Protein AF-A0A5J5CQV9-F1 (afdb_monomer_lite)

Radius of gyration: 31.16 Å; chains: 1; bounding box: 74×69×82 Å

Sequence (289 aa):
MSARGGKKKATKLSRSARAGVIFPVGRMMRYLRTGTHKYRIGMGAPVYMAAVIEYLAAEILELAGNAARDNKKGRITPRHIKLAVANDEELNQLLRGVTISNGGVLPRIHPELLSKKRGGRVKAESQASVPEKQEERSKSKKPVKPLKKVKGKRGRKPKSTDNESVPNSTVEDGPGDGFTILSAKSLFLGQKLSLTESEINKIGTIKVEGIINPTNAEMDLKDGVGNALEKAGGREFLEGVKELRKAQGPLEVASVAVSQASGMAARFIIHCNVPSGVQRSARTSWRRR

Secondary structure (DSSP, 8-state):
--------------HHHHHT-SS-HHHHHHHHHHH-TTS---SSHHHHHHHHHHHHHHHHHHHHHHHHHHTT-SS--HHHHHHHHHH-HHHHHHTTT---TT--------GGGS---TT----------PPP-----------------------------------------S--SS-EEEEEEE-TTS-EEEEEE--GGGGGG---SEEEEEE-TT---SSHHHHHHHHHHHHHHHHHHHHHHHHH-SPPTT-EEEEE-TTSSSSEEEEEE-----SSS--------

pLDDT: mean 75.6, std 25.39, range [23.78, 98.44]

Organism: NCBI:txid54343

InterPro domains:
  IPR002119 Histone H2A [PR00620] (11-33)
  IPR002119 Histone H2A [PR00620] (40-55)
  IPR002119 Histone H2A [PR00620] (55-68)
  IPR002119 Histone H2A [PR00620] (69-83)
  IPR002119 Histone H2A [PR00620] (97-115)
  IPR002119 Histone H2A [PTHR23430] (6-117)
  IPR002119 Histone H2A [SM00414] (1-120)
  IPR002589 Macro domain [PF01661] (212-276)
  IPR002589 Macro domain [PS51154] (180-289)
  IPR007125 Core Histone H2A/H2B/H3 domain [PF00125] (6-85)
  IPR009072 Histone-fold [G3DSA:1.10.20.10] (2-127)
  IPR009072 Histone-fold [SSF47113] (13-117)
  IPR032454 Histone H2A, C-terminal domain [PF16211] (89-120)
  IPR043472 Macro domain-like [G3DSA:3.40.220.10] (172-288)
  IPR043472 Macro domain-like [SSF52949] (175-276)
  IPR061508 Histone H2A, histone fold [cd00074] (14-101)

Structure (mmCIF, N/CA/C/O backbone):
data_AF-A0A5J5CQV9-F1
#
_entry.id   AF-A0A5J5CQV9-F1
#
loop_
_atom_site.group_PDB
_atom_site.id
_atom_site.type_symbol
_atom_site.label_atom_id
_atom_site.label_alt_id
_atom_site.label_comp_id
_atom_site.label_asym_id
_atom_site.label_entity_id
_atom_site.label_seq_id
_atom_site.pdbx_PDB_ins_code
_atom_site.Cartn_x
_atom_site.Cartn_y
_atom_site.Cartn_z
_atom_site.occupancy
_atom_site.B_iso_or_equiv
_atom_site.auth_seq_id
_atom_site.auth_comp_id
_atom_site.auth_asym_id
_atom_site.auth_atom_id
_atom_site.pdbx_PDB_model_num
ATOM 1 N N . MET A 1 1 ? 18.000 27.503 -52.030 1.00 50.00 1 MET A N 1
ATOM 2 C CA . MET A 1 1 ? 17.377 26.271 -51.495 1.00 50.00 1 MET A CA 1
ATOM 3 C C . MET A 1 1 ? 18.479 25.350 -50.992 1.00 50.00 1 MET A C 1
ATOM 5 O O . MET A 1 1 ? 19.376 25.053 -51.764 1.00 50.00 1 MET A O 1
ATOM 9 N N . SER A 1 2 ? 18.459 24.915 -49.731 1.00 53.97 2 SER A N 1
ATOM 10 C CA . SER A 1 2 ? 19.301 23.794 -49.286 1.00 53.97 2 SER A CA 1
ATOM 11 C C . SER A 1 2 ? 18.531 22.977 -48.256 1.00 53.97 2 SER A C 1
ATOM 13 O O . SER A 1 2 ? 18.465 23.305 -47.071 1.00 53.97 2 SER A O 1
ATOM 15 N N . ALA A 1 3 ? 17.862 21.941 -48.756 1.00 53.56 3 ALA A N 1
ATOM 16 C CA . ALA A 1 3 ? 17.172 20.948 -47.959 1.00 53.56 3 ALA A CA 1
ATOM 17 C C . ALA A 1 3 ? 18.215 20.011 -47.334 1.00 53.56 3 ALA A C 1
ATOM 19 O O . ALA A 1 3 ? 18.581 18.985 -47.906 1.00 53.56 3 ALA A O 1
ATOM 20 N N . ARG A 1 4 ? 18.701 20.348 -46.134 1.00 53.41 4 ARG A N 1
ATOM 21 C CA . ARG A 1 4 ? 19.390 19.372 -45.279 1.00 53.41 4 ARG A CA 1
ATOM 22 C C . ARG A 1 4 ? 18.351 18.373 -44.774 1.00 53.41 4 ARG A C 1
ATOM 24 O O . ARG A 1 4 ? 17.702 18.589 -43.753 1.00 53.41 4 ARG A O 1
ATOM 31 N N . GLY A 1 5 ? 18.189 17.286 -45.526 1.00 55.34 5 GLY A N 1
ATOM 32 C CA . GLY A 1 5 ? 17.401 16.119 -45.150 1.00 55.34 5 GLY A CA 1
ATOM 33 C C . GLY A 1 5 ? 17.896 15.544 -43.826 1.00 55.34 5 GLY A C 1
ATOM 34 O O . GLY A 1 5 ? 18.863 14.784 -43.775 1.00 55.34 5 GLY A O 1
ATOM 35 N N . GLY A 1 6 ? 17.236 15.923 -42.733 1.00 61.72 6 GLY A N 1
ATOM 36 C CA . GLY A 1 6 ? 17.445 15.309 -41.433 1.00 61.72 6 GLY A CA 1
ATOM 37 C C . GLY A 1 6 ? 17.056 13.838 -41.519 1.00 61.72 6 GLY A C 1
ATOM 38 O O . GLY A 1 6 ? 15.884 13.521 -41.723 1.00 61.72 6 GLY A O 1
ATOM 39 N N . LYS A 1 7 ? 18.038 12.938 -41.371 1.00 64.62 7 LYS A N 1
ATOM 40 C CA . LYS A 1 7 ? 17.806 11.497 -41.189 1.00 64.62 7 LYS A CA 1
ATOM 41 C C . LYS A 1 7 ? 16.639 11.313 -40.215 1.00 64.62 7 LYS A C 1
ATOM 43 O O . LYS A 1 7 ? 16.685 11.849 -39.104 1.00 64.62 7 LYS A O 1
ATOM 48 N N . LYS A 1 8 ? 15.596 10.583 -40.635 1.00 62.06 8 LYS A N 1
ATOM 49 C CA . LYS A 1 8 ? 14.443 10.236 -39.789 1.00 62.06 8 LYS A CA 1
ATOM 50 C C . LYS A 1 8 ? 14.982 9.748 -38.441 1.00 62.06 8 LYS A C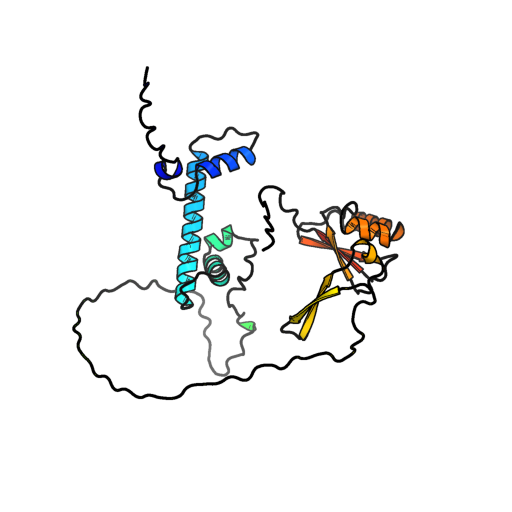 1
ATOM 52 O O . LYS A 1 8 ? 15.715 8.762 -38.403 1.00 62.06 8 LYS A O 1
ATOM 57 N N . LYS A 1 9 ? 14.692 10.470 -37.348 1.00 65.56 9 LYS A N 1
ATOM 58 C CA . LYS A 1 9 ? 15.108 10.079 -35.992 1.00 65.56 9 LYS A CA 1
ATOM 59 C C . LYS A 1 9 ? 14.584 8.666 -35.746 1.00 65.56 9 LYS A C 1
ATOM 61 O O . LYS A 1 9 ? 13.379 8.492 -35.586 1.00 65.56 9 LYS A O 1
ATOM 66 N N . ALA A 1 10 ? 15.479 7.679 -35.733 1.00 65.38 10 ALA A N 1
ATOM 67 C CA . ALA A 1 10 ? 15.142 6.314 -35.359 1.00 65.38 10 ALA A CA 1
ATOM 68 C C . ALA A 1 10 ? 14.399 6.350 -34.018 1.00 65.38 10 ALA A C 1
ATOM 70 O O . ALA A 1 10 ? 14.836 7.022 -33.074 1.00 65.38 10 ALA A O 1
ATOM 71 N N . THR A 1 11 ? 13.246 5.685 -33.953 1.00 68.81 11 THR A N 1
ATOM 72 C CA . THR A 1 11 ? 12.415 5.611 -32.752 1.00 68.81 11 THR A CA 1
ATOM 73 C C . THR A 1 11 ? 13.270 5.098 -31.601 1.00 68.81 11 THR A C 1
ATOM 75 O O . THR A 1 11 ? 13.724 3.954 -31.607 1.00 68.81 11 THR A O 1
ATOM 78 N N . LYS A 1 12 ? 13.557 5.965 -30.624 1.00 84.62 12 LYS A N 1
ATOM 79 C CA . LYS A 1 12 ? 14.381 5.598 -29.472 1.00 84.62 12 LYS A CA 1
ATOM 80 C C . LYS A 1 12 ? 13.637 4.533 -28.668 1.00 84.62 12 LYS A C 1
ATOM 82 O O . LYS A 1 12 ? 12.670 4.851 -27.982 1.00 84.62 12 LYS A O 1
ATOM 87 N N . LEU A 1 13 ? 14.111 3.289 -28.737 1.00 91.88 13 LEU A N 1
ATOM 88 C CA . LEU A 1 13 ? 13.681 2.210 -27.846 1.00 91.88 13 LEU A CA 1
ATOM 89 C C . LEU A 1 13 ? 13.779 2.675 -26.391 1.00 91.88 13 LEU A C 1
ATOM 91 O O . LEU A 1 13 ? 14.817 3.198 -25.966 1.00 91.88 13 LEU A O 1
ATOM 95 N N . SER A 1 14 ? 12.691 2.498 -25.642 1.00 94.50 14 SER A N 1
ATOM 96 C CA . SER A 1 14 ? 12.639 2.880 -24.235 1.00 94.50 14 SER A CA 1
ATOM 97 C C . SER A 1 14 ? 13.572 1.991 -23.409 1.00 94.50 14 SER A C 1
ATOM 99 O O . SER A 1 14 ? 13.865 0.854 -23.774 1.00 94.50 14 SER A O 1
ATOM 101 N N . ARG A 1 15 ? 14.048 2.501 -22.269 1.00 94.44 15 ARG A N 1
ATOM 102 C CA . ARG A 1 15 ? 14.884 1.705 -21.355 1.00 94.44 15 ARG A CA 1
ATOM 103 C C . ARG A 1 15 ? 14.153 0.469 -20.824 1.00 94.44 15 ARG A C 1
ATOM 105 O O . ARG A 1 15 ? 14.789 -0.561 -20.688 1.00 94.44 15 ARG A O 1
ATOM 112 N N . SER A 1 16 ? 12.843 0.572 -20.592 1.00 96.81 16 SER A N 1
ATOM 113 C CA . SER A 1 16 ? 11.989 -0.564 -20.220 1.00 96.81 16 SER A CA 1
ATOM 114 C C . SER A 1 16 ? 11.947 -1.621 -21.321 1.00 96.81 16 SER A C 1
ATOM 116 O O . SER A 1 16 ? 12.247 -2.776 -21.057 1.00 96.81 16 SER A O 1
ATOM 118 N N . ALA A 1 17 ? 11.710 -1.212 -22.574 1.00 96.38 17 ALA A N 1
ATOM 119 C CA . ALA A 1 17 ? 11.682 -2.132 -23.711 1.00 96.38 17 ALA A CA 1
ATOM 120 C C . ALA A 1 17 ? 13.034 -2.829 -23.936 1.00 96.38 17 ALA A C 1
ATOM 122 O O . ALA A 1 17 ? 13.067 -4.012 -24.242 1.00 96.38 17 ALA A O 1
ATOM 123 N N . ARG A 1 18 ? 14.155 -2.120 -23.740 1.00 95.06 18 ARG A N 1
ATOM 124 C CA . ARG A 1 18 ? 15.500 -2.724 -23.813 1.00 95.06 18 ARG A CA 1
ATOM 125 C C . ARG A 1 18 ? 15.776 -3.718 -22.685 1.00 95.06 18 ARG A C 1
ATOM 127 O O . ARG A 1 18 ? 16.552 -4.637 -22.889 1.00 95.06 18 ARG A O 1
ATOM 134 N N . ALA A 1 19 ? 15.196 -3.491 -21.510 1.00 96.00 19 ALA A N 1
ATOM 135 C CA . ALA A 1 19 ? 15.362 -4.346 -20.341 1.00 96.00 19 ALA A CA 1
ATOM 136 C C . ALA A 1 19 ? 14.332 -5.488 -20.267 1.00 96.00 19 ALA A C 1
ATOM 138 O O . ALA A 1 19 ? 14.429 -6.308 -19.365 1.00 96.00 19 ALA A O 1
ATOM 139 N N . GLY A 1 20 ? 13.353 -5.540 -21.178 1.00 96.94 20 GLY A N 1
ATOM 140 C CA . GLY A 1 20 ? 12.320 -6.581 -21.184 1.00 96.94 20 GLY A CA 1
ATOM 141 C C . GLY A 1 20 ? 11.306 -6.483 -20.040 1.00 96.94 20 GLY A C 1
ATOM 142 O O . GLY A 1 20 ? 10.660 -7.473 -19.733 1.00 96.94 20 GLY A O 1
ATOM 143 N N . VAL A 1 21 ? 11.160 -5.309 -19.420 1.00 97.50 21 VAL A N 1
ATOM 144 C CA . VAL A 1 21 ? 10.240 -5.075 -18.293 1.00 97.50 21 VAL A CA 1
ATOM 145 C C . VAL A 1 21 ? 9.089 -4.164 -18.715 1.00 97.50 21 VAL A C 1
ATOM 147 O O . VAL A 1 21 ? 9.286 -3.207 -19.479 1.00 97.50 21 VAL A O 1
ATOM 150 N N . ILE A 1 22 ? 7.889 -4.422 -18.204 1.00 97.75 22 ILE A N 1
ATOM 151 C CA . ILE A 1 22 ? 6.714 -3.559 -18.380 1.00 97.75 22 ILE A CA 1
ATOM 152 C C . ILE A 1 22 ? 6.836 -2.297 -17.515 1.00 97.75 22 ILE A C 1
ATOM 154 O O . ILE A 1 22 ? 6.434 -1.199 -17.926 1.00 97.75 22 ILE A O 1
ATOM 158 N N . PHE A 1 23 ? 7.431 -2.413 -16.327 1.00 97.44 23 PHE A N 1
ATOM 159 C CA . PHE A 1 23 ? 7.563 -1.309 -15.387 1.00 97.44 23 PHE A CA 1
ATOM 160 C C . PHE A 1 23 ? 8.491 -0.189 -15.910 1.00 97.44 23 PHE A C 1
ATOM 162 O O . PHE A 1 23 ? 9.460 -0.410 -16.647 1.00 97.44 23 PHE A O 1
ATOM 169 N N . PRO A 1 24 ? 8.222 1.081 -15.548 1.00 97.69 24 PRO A N 1
ATOM 170 C CA . PRO A 1 24 ? 8.879 2.233 -16.158 1.00 97.69 24 PRO A CA 1
ATOM 171 C C . PRO A 1 24 ? 10.274 2.510 -15.567 1.00 97.69 24 PRO A C 1
ATOM 173 O O . PRO A 1 24 ? 10.430 3.377 -14.703 1.00 97.69 24 PRO A O 1
ATOM 176 N N . VAL A 1 25 ? 11.322 1.883 -16.112 1.00 97.88 25 VAL A N 1
ATOM 177 C CA . VAL A 1 25 ? 12.738 2.057 -15.707 1.00 97.88 25 VAL A CA 1
ATOM 178 C C . VAL A 1 25 ? 13.149 3.532 -15.650 1.00 97.88 25 VAL A C 1
ATOM 180 O O . VAL A 1 25 ? 13.817 3.988 -14.721 1.00 97.88 25 VAL A O 1
ATOM 183 N N . GLY A 1 26 ? 12.730 4.329 -16.638 1.00 96.44 26 GLY A N 1
ATOM 184 C CA . GLY A 1 26 ? 13.071 5.752 -16.673 1.00 96.44 26 GLY A CA 1
ATOM 185 C C . GLY A 1 26 ? 12.466 6.557 -15.520 1.00 96.44 26 GLY A C 1
ATOM 186 O O . GLY A 1 26 ? 13.100 7.495 -15.035 1.00 96.44 26 GLY A O 1
ATOM 187 N N . ARG A 1 27 ? 11.273 6.163 -15.060 1.00 97.19 27 ARG A N 1
ATOM 188 C CA . ARG A 1 27 ? 10.598 6.764 -13.906 1.00 97.19 27 ARG A CA 1
ATOM 189 C C . ARG A 1 27 ? 11.257 6.316 -12.604 1.00 97.19 27 ARG A C 1
ATOM 191 O O . ARG A 1 27 ? 11.508 7.175 -11.765 1.00 97.19 27 ARG A O 1
ATOM 198 N N . MET A 1 28 ? 11.620 5.036 -12.494 1.00 97.12 28 MET A N 1
ATOM 199 C CA . MET A 1 28 ? 12.367 4.512 -11.344 1.00 97.12 28 MET A CA 1
ATOM 200 C C . MET A 1 28 ? 13.687 5.255 -11.152 1.00 97.12 28 MET A C 1
ATOM 202 O O . MET A 1 28 ? 13.986 5.700 -10.051 1.00 97.12 28 MET A O 1
ATOM 206 N N . MET A 1 29 ? 14.430 5.524 -12.232 1.00 96.44 29 MET A N 1
ATOM 207 C CA . MET A 1 29 ? 15.669 6.300 -12.120 1.00 96.44 29 MET A CA 1
ATOM 208 C C . MET A 1 29 ? 15.441 7.721 -11.594 1.00 96.44 29 MET A C 1
ATOM 210 O O . MET A 1 29 ? 16.250 8.230 -10.821 1.00 96.44 29 MET A O 1
ATOM 214 N N . ARG A 1 30 ? 14.352 8.374 -12.015 1.00 96.75 30 ARG A N 1
ATOM 215 C CA . ARG A 1 30 ? 13.997 9.699 -11.500 1.00 96.75 30 ARG A CA 1
ATOM 216 C C . ARG A 1 30 ? 13.655 9.625 -10.012 1.00 96.75 30 ARG A C 1
ATOM 218 O O . ARG A 1 30 ? 14.166 10.443 -9.262 1.00 96.75 30 ARG A O 1
ATOM 225 N N . TYR A 1 31 ? 12.848 8.649 -9.592 1.00 96.50 31 TYR A N 1
ATOM 226 C CA . TYR A 1 31 ? 12.503 8.461 -8.181 1.00 96.50 31 TYR A CA 1
ATOM 227 C C . TYR A 1 31 ? 13.722 8.166 -7.315 1.00 96.50 31 TYR A C 1
ATOM 229 O O . TYR A 1 31 ? 13.859 8.790 -6.273 1.00 96.50 31 TYR A O 1
ATOM 237 N N . LEU A 1 32 ? 14.653 7.332 -7.783 1.00 95.31 32 LEU A N 1
ATOM 238 C CA . LEU A 1 32 ? 15.923 7.105 -7.095 1.00 95.31 32 LEU A CA 1
ATOM 239 C C . LEU A 1 32 ? 16.704 8.413 -6.928 1.00 95.31 32 LEU A C 1
ATOM 241 O O . LEU A 1 32 ? 17.056 8.778 -5.817 1.00 95.31 32 LEU A O 1
ATOM 245 N N . ARG A 1 33 ? 16.888 9.201 -7.994 1.00 94.25 33 ARG A N 1
ATOM 246 C CA . ARG A 1 33 ? 17.600 10.490 -7.895 1.00 94.25 33 ARG A CA 1
ATOM 247 C C . ARG A 1 33 ? 16.921 11.491 -6.955 1.00 94.25 33 ARG A C 1
ATOM 249 O O . ARG A 1 33 ? 17.616 12.215 -6.254 1.00 94.25 33 ARG A O 1
ATOM 256 N N . THR A 1 34 ? 15.589 11.539 -6.953 1.00 94.44 34 THR A N 1
ATOM 257 C CA . THR A 1 34 ? 14.806 12.426 -6.076 1.00 94.44 34 THR A CA 1
ATOM 258 C C . THR A 1 34 ? 14.684 11.894 -4.643 1.00 94.44 34 THR A C 1
ATOM 260 O O . THR A 1 34 ? 14.413 12.664 -3.734 1.00 94.44 34 THR A O 1
ATOM 263 N N . GLY A 1 35 ? 14.852 10.594 -4.407 1.00 91.81 35 GLY A N 1
ATOM 264 C CA . GLY A 1 35 ? 14.831 10.010 -3.064 1.00 91.81 35 GLY A CA 1
ATOM 265 C C . GLY A 1 35 ? 16.201 10.043 -2.391 1.00 91.81 35 GLY A C 1
ATOM 266 O O . GLY A 1 35 ? 16.300 10.252 -1.188 1.00 91.81 35 GLY A O 1
ATOM 267 N N . THR A 1 36 ? 17.272 9.887 -3.169 1.00 91.56 36 THR A N 1
ATOM 268 C CA . THR A 1 36 ? 18.631 9.682 -2.657 1.00 91.56 36 THR A CA 1
ATOM 269 C C . THR A 1 36 ? 19.613 10.678 -3.274 1.00 91.56 36 THR A C 1
ATOM 271 O O . THR A 1 36 ? 20.591 10.290 -3.912 1.00 91.56 36 THR A O 1
ATOM 274 N N . HIS A 1 37 ? 19.359 11.977 -3.087 1.00 83.62 37 HIS A N 1
ATOM 275 C CA . HIS A 1 37 ? 20.128 13.071 -3.706 1.00 83.62 37 HIS A CA 1
ATOM 276 C C . HIS A 1 37 ? 21.646 13.005 -3.454 1.00 83.62 37 HIS A C 1
ATOM 278 O O . HIS A 1 37 ? 22.424 13.456 -4.289 1.00 83.62 37 HIS A O 1
ATOM 284 N N . LYS A 1 38 ? 22.070 12.424 -2.323 1.00 92.69 38 LYS A N 1
ATOM 285 C CA . LYS A 1 38 ? 23.484 12.260 -1.946 1.00 92.69 38 LYS A CA 1
ATOM 286 C C . LYS A 1 38 ? 24.219 11.207 -2.789 1.00 92.69 38 LYS A C 1
ATOM 288 O O . LYS A 1 38 ? 25.438 11.271 -2.917 1.00 92.69 38 LYS A O 1
ATOM 293 N N . TYR A 1 39 ? 23.506 10.234 -3.356 1.00 94.00 39 TYR A N 1
ATOM 294 C CA . TYR A 1 39 ? 24.111 9.064 -3.992 1.00 94.00 39 TYR A CA 1
ATOM 295 C C . TYR A 1 39 ? 24.101 9.158 -5.519 1.00 94.00 39 TYR A C 1
ATOM 297 O O . TYR A 1 39 ? 23.119 9.564 -6.147 1.00 94.00 39 TYR A O 1
ATOM 305 N N . ARG A 1 40 ? 25.192 8.705 -6.146 1.00 95.75 40 ARG A N 1
ATOM 306 C CA . ARG A 1 40 ? 25.235 8.492 -7.597 1.00 95.75 40 ARG A CA 1
ATOM 307 C C . ARG A 1 40 ? 24.522 7.184 -7.927 1.00 95.75 40 ARG A C 1
ATOM 309 O O . ARG A 1 40 ? 24.871 6.133 -7.406 1.00 95.75 40 ARG A O 1
ATOM 316 N N . ILE A 1 41 ? 23.543 7.246 -8.824 1.00 96.12 41 ILE A N 1
ATOM 317 C CA . ILE A 1 41 ? 22.740 6.082 -9.217 1.00 96.12 41 ILE A CA 1
ATOM 318 C C . ILE A 1 41 ? 23.285 5.492 -10.515 1.00 96.12 41 ILE A C 1
ATOM 320 O O . ILE A 1 41 ? 23.178 6.117 -11.575 1.00 96.12 41 ILE A O 1
ATOM 324 N N . GLY A 1 42 ? 23.854 4.287 -10.426 1.00 96.25 42 GLY A N 1
ATOM 325 C CA . GLY A 1 42 ? 24.283 3.503 -11.584 1.00 96.25 42 GLY A CA 1
ATOM 326 C C . GLY A 1 42 ? 23.107 3.116 -12.487 1.00 96.25 42 GLY A C 1
ATOM 327 O O . GLY A 1 42 ? 21.962 3.031 -12.043 1.00 96.25 42 GLY A O 1
ATOM 328 N N . MET A 1 43 ? 23.375 2.867 -13.771 1.00 91.69 43 MET A N 1
ATOM 329 C CA . MET A 1 43 ? 22.317 2.579 -14.752 1.00 91.69 43 MET A CA 1
ATOM 330 C C . MET A 1 43 ? 21.600 1.240 -14.522 1.00 91.69 43 MET A C 1
ATOM 332 O O . MET A 1 43 ? 20.448 1.113 -14.934 1.00 91.69 43 MET A O 1
ATOM 336 N N . GLY A 1 44 ? 22.241 0.278 -13.846 1.00 96.31 44 GLY A N 1
ATOM 337 C CA . GLY A 1 44 ? 21.639 -1.015 -13.499 1.00 96.31 44 GLY A CA 1
ATOM 338 C C . GLY A 1 44 ? 20.601 -0.936 -12.374 1.00 96.31 44 GLY A C 1
ATOM 339 O O . GLY A 1 44 ? 19.582 -1.613 -12.438 1.00 96.31 44 GLY A O 1
ATOM 340 N N . ALA A 1 45 ? 20.788 -0.044 -11.395 1.00 97.25 45 ALA A N 1
ATOM 341 C CA . ALA A 1 45 ? 19.894 0.094 -10.240 1.00 97.25 45 ALA A CA 1
ATOM 342 C C . ALA A 1 45 ? 18.406 0.315 -10.601 1.00 97.25 45 ALA A C 1
ATOM 344 O O . ALA A 1 45 ? 17.559 -0.419 -10.093 1.00 97.25 45 ALA A O 1
ATOM 345 N N . PRO A 1 46 ? 18.031 1.258 -11.494 1.00 97.50 46 PRO A N 1
ATOM 346 C CA . PRO A 1 46 ? 16.628 1.445 -11.864 1.00 97.50 46 PRO A CA 1
ATOM 347 C C . PRO A 1 46 ? 16.050 0.298 -12.699 1.00 97.50 46 PRO A C 1
ATOM 349 O O . PRO A 1 46 ? 14.831 0.156 -12.739 1.00 97.50 46 PRO A O 1
ATOM 352 N N . VAL A 1 47 ? 16.891 -0.479 -13.390 1.00 98.00 47 VAL A N 1
ATOM 353 C CA . VAL A 1 47 ? 16.455 -1.674 -14.127 1.00 98.00 47 VAL A CA 1
ATOM 354 C C . VAL A 1 47 ? 16.137 -2.787 -13.136 1.00 98.00 47 VAL A C 1
ATOM 356 O O . VAL A 1 47 ? 15.035 -3.323 -13.171 1.00 98.00 47 VAL A O 1
ATOM 359 N N . TYR A 1 48 ? 17.055 -3.049 -12.203 1.00 98.31 48 TYR A N 1
ATOM 360 C CA . TYR A 1 48 ? 16.878 -4.048 -11.152 1.00 98.31 48 TYR A CA 1
ATOM 361 C C . TYR A 1 48 ? 15.643 -3.752 -10.296 1.00 98.31 48 TYR A C 1
ATOM 363 O O . TYR A 1 48 ? 14.778 -4.603 -10.126 1.00 98.31 48 TYR A O 1
ATOM 371 N N . MET A 1 49 ? 15.495 -2.506 -9.837 1.00 97.19 49 MET A N 1
ATOM 372 C CA . MET A 1 49 ? 14.329 -2.090 -9.059 1.00 97.19 49 MET A CA 1
ATOM 373 C C . MET A 1 49 ? 13.016 -2.235 -9.841 1.00 97.19 49 MET A C 1
ATOM 375 O O . MET A 1 49 ? 12.015 -2.652 -9.269 1.00 97.19 49 MET A O 1
ATOM 379 N N . ALA A 1 50 ? 12.999 -1.903 -11.137 1.00 98.19 50 ALA A N 1
ATOM 380 C CA . ALA A 1 50 ? 11.804 -2.088 -11.957 1.00 98.19 50 ALA A CA 1
ATOM 381 C C . ALA A 1 50 ? 11.432 -3.572 -12.082 1.00 98.19 50 ALA A C 1
ATOM 383 O O . ALA A 1 50 ? 10.265 -3.898 -11.907 1.00 98.19 50 ALA A O 1
ATOM 384 N N . ALA A 1 51 ? 12.416 -4.445 -12.319 1.00 98.31 51 ALA A N 1
ATOM 385 C CA . ALA A 1 51 ? 12.203 -5.884 -12.433 1.00 98.31 51 ALA A CA 1
ATOM 386 C C . ALA A 1 51 ? 11.679 -6.502 -11.126 1.00 98.31 51 ALA A C 1
ATOM 388 O O . ALA A 1 51 ? 10.706 -7.244 -11.152 1.00 98.31 51 ALA A O 1
ATOM 389 N N . VAL A 1 52 ? 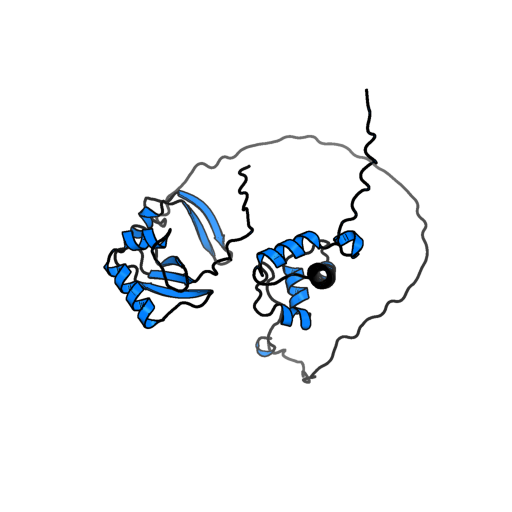12.265 -6.148 -9.976 1.00 98.25 52 VAL A N 1
ATOM 390 C CA . VAL A 1 52 ? 11.828 -6.671 -8.668 1.00 98.25 52 VAL A CA 1
ATOM 391 C C . VAL A 1 52 ? 10.408 -6.218 -8.326 1.00 98.25 52 VAL A C 1
ATOM 393 O O . VAL A 1 52 ? 9.595 -7.022 -7.883 1.00 98.25 52 VAL A O 1
ATOM 396 N N . ILE A 1 53 ? 10.076 -4.942 -8.550 1.00 97.81 53 ILE A N 1
ATOM 397 C CA . ILE A 1 53 ? 8.718 -4.445 -8.283 1.00 97.81 53 ILE A CA 1
ATOM 398 C C . ILE A 1 53 ? 7.708 -5.082 -9.248 1.00 97.81 53 ILE A C 1
ATOM 400 O O . ILE A 1 53 ? 6.590 -5.383 -8.840 1.00 97.81 53 ILE A O 1
ATOM 404 N N . GLU A 1 54 ? 8.087 -5.293 -10.510 1.00 98.25 54 GLU A N 1
ATOM 405 C CA . GLU A 1 54 ? 7.249 -5.990 -11.488 1.00 98.25 54 GLU A CA 1
ATOM 406 C C . GLU A 1 54 ? 6.977 -7.436 -11.077 1.00 98.25 54 GLU A C 1
ATOM 408 O O . GLU A 1 54 ? 5.825 -7.858 -11.119 1.00 98.25 54 GLU A O 1
ATOM 413 N N . TYR A 1 55 ? 8.004 -8.146 -10.608 1.00 98.12 55 TYR A N 1
ATOM 414 C CA . TYR A 1 55 ? 7.878 -9.497 -10.072 1.00 98.12 55 TYR A CA 1
ATOM 415 C C . TYR A 1 55 ? 6.915 -9.548 -8.879 1.00 98.12 55 TYR A C 1
ATOM 417 O O . TYR A 1 55 ? 5.928 -10.274 -8.922 1.00 98.12 55 TYR A O 1
ATOM 425 N N . LEU A 1 56 ? 7.120 -8.704 -7.860 1.00 97.94 56 LEU A N 1
ATOM 426 C CA . LEU A 1 56 ? 6.240 -8.665 -6.684 1.00 97.94 56 LEU A CA 1
ATOM 427 C C . LEU A 1 56 ? 4.795 -8.288 -7.046 1.00 97.94 56 LEU A C 1
ATOM 429 O O . LEU A 1 56 ? 3.843 -8.814 -6.470 1.00 97.94 56 LEU A O 1
ATOM 433 N N . ALA A 1 57 ? 4.612 -7.373 -8.002 1.00 98.12 57 ALA A N 1
ATOM 434 C CA . ALA A 1 57 ? 3.286 -7.006 -8.482 1.00 98.12 57 ALA A CA 1
ATOM 435 C C . ALA A 1 57 ? 2.610 -8.166 -9.225 1.00 98.12 57 ALA A C 1
ATOM 437 O O . ALA A 1 57 ? 1.413 -8.379 -9.034 1.00 98.12 57 ALA A O 1
ATOM 438 N N . ALA A 1 58 ? 3.356 -8.901 -10.053 1.00 98.06 58 ALA A N 1
ATOM 439 C CA . ALA A 1 58 ? 2.855 -10.080 -10.749 1.00 98.06 58 ALA A CA 1
ATOM 440 C C . ALA A 1 58 ? 2.444 -11.177 -9.758 1.00 98.06 58 ALA A C 1
ATOM 442 O O . ALA A 1 58 ? 1.330 -11.677 -9.870 1.00 98.06 58 ALA A O 1
ATOM 443 N N . GLU A 1 59 ? 3.269 -11.454 -8.747 1.00 97.88 59 GLU A N 1
ATOM 444 C CA . GLU A 1 59 ? 3.000 -12.471 -7.721 1.00 97.88 59 GLU A CA 1
ATOM 445 C C . GLU A 1 59 ? 1.698 -12.184 -6.957 1.00 97.88 59 GLU A C 1
ATOM 447 O O . GLU A 1 59 ? 0.783 -13.007 -6.889 1.00 97.88 59 GLU A O 1
ATOM 452 N N . ILE A 1 60 ? 1.541 -10.949 -6.467 1.00 97.94 60 ILE A N 1
ATOM 453 C CA . ILE A 1 60 ? 0.314 -10.534 -5.773 1.00 97.94 60 ILE A CA 1
ATOM 454 C C . ILE A 1 60 ? -0.902 -10.621 -6.708 1.00 97.94 60 ILE A C 1
ATOM 456 O O . ILE A 1 60 ? -1.991 -10.995 -6.265 1.00 97.94 60 ILE A O 1
ATOM 460 N N . LEU A 1 61 ? -0.755 -10.253 -7.986 1.00 98.38 61 LEU A N 1
ATOM 461 C CA . LEU A 1 61 ? -1.851 -10.295 -8.958 1.00 98.38 61 LEU A CA 1
ATOM 462 C C . LEU A 1 61 ? -2.247 -11.722 -9.346 1.00 98.38 61 LEU A C 1
ATOM 464 O O . LEU A 1 61 ? -3.441 -11.958 -9.531 1.00 98.38 61 LEU A O 1
ATOM 468 N N . GLU A 1 62 ? -1.295 -12.647 -9.435 1.00 98.12 62 GLU A N 1
ATOM 469 C CA . GLU A 1 62 ? -1.541 -14.063 -9.713 1.00 98.12 62 GLU A CA 1
ATOM 470 C C . GLU A 1 62 ? -2.376 -14.681 -8.585 1.00 98.12 62 GLU A C 1
ATOM 472 O O . GLU A 1 62 ? -3.501 -15.142 -8.806 1.00 98.12 62 GLU A O 1
ATOM 477 N N . LEU A 1 63 ? -1.905 -14.558 -7.340 1.00 98.25 63 LEU A N 1
ATOM 478 C CA . LEU A 1 63 ? -2.608 -15.080 -6.166 1.00 98.25 63 LEU A CA 1
ATOM 479 C C . LEU A 1 63 ? -3.965 -14.392 -5.946 1.00 98.25 63 LEU A C 1
ATOM 481 O O . LEU A 1 63 ? -4.968 -15.049 -5.649 1.00 98.25 63 LEU A O 1
ATOM 485 N N . ALA A 1 64 ? -4.049 -13.071 -6.137 1.00 98.31 64 ALA A N 1
ATOM 486 C CA . ALA A 1 64 ? -5.320 -12.350 -6.043 1.00 98.31 64 ALA A CA 1
ATOM 487 C C . ALA A 1 64 ? -6.281 -12.710 -7.189 1.00 98.31 64 ALA A C 1
ATOM 489 O O . ALA A 1 64 ? -7.502 -12.671 -7.003 1.00 98.31 64 ALA A O 1
ATOM 490 N N . GLY A 1 65 ? -5.752 -13.056 -8.364 1.00 98.44 65 GLY A N 1
ATOM 491 C CA . GLY A 1 65 ? -6.501 -13.583 -9.500 1.00 98.44 65 GLY A CA 1
ATOM 492 C C . GLY A 1 65 ? -7.104 -14.951 -9.192 1.00 98.44 65 GLY A C 1
ATOM 493 O O . GLY A 1 65 ? -8.301 -15.152 -9.426 1.00 98.44 65 GLY A O 1
ATOM 494 N N . ASN A 1 66 ? -6.322 -15.840 -8.578 1.00 97.94 66 ASN A N 1
ATOM 495 C CA . ASN A 1 66 ? -6.783 -17.144 -8.099 1.00 97.94 66 ASN A CA 1
ATOM 496 C C . ASN A 1 66 ? -7.874 -16.981 -7.032 1.00 97.94 66 ASN A C 1
ATOM 498 O O . ASN A 1 66 ? -8.991 -17.463 -7.219 1.00 97.94 66 ASN A O 1
ATOM 502 N N . ALA A 1 67 ? -7.646 -16.141 -6.019 1.00 97.31 67 ALA A N 1
ATOM 503 C CA . ALA A 1 67 ? -8.658 -15.835 -5.006 1.00 97.31 67 ALA A CA 1
ATOM 504 C C . ALA A 1 67 ? -9.941 -15.207 -5.595 1.00 97.31 67 ALA A C 1
ATOM 506 O O . ALA A 1 67 ? -11.044 -15.421 -5.082 1.00 97.31 67 ALA A O 1
ATOM 507 N N . ALA A 1 68 ? -9.840 -14.411 -6.665 1.00 98.19 68 ALA A N 1
ATOM 508 C CA . ALA A 1 68 ? -11.011 -13.881 -7.364 1.00 98.19 68 ALA A CA 1
ATOM 509 C C . ALA A 1 68 ? -11.791 -14.992 -8.083 1.00 98.19 68 ALA A C 1
ATOM 511 O O . ALA A 1 68 ? -13.025 -15.031 -7.998 1.00 98.19 68 ALA A O 1
ATOM 512 N N . ARG A 1 69 ? -11.071 -15.902 -8.750 1.00 97.81 69 ARG A N 1
ATOM 513 C CA . ARG A 1 69 ? -11.631 -17.058 -9.457 1.00 97.81 69 ARG A CA 1
ATOM 514 C C . ARG A 1 69 ? -12.341 -18.013 -8.498 1.00 97.81 69 ARG A C 1
ATOM 516 O O . ARG A 1 69 ? -13.471 -18.399 -8.793 1.00 97.81 69 ARG A O 1
ATOM 523 N N . ASP A 1 70 ? -11.757 -18.288 -7.334 1.00 96.06 70 ASP A N 1
ATOM 524 C CA . ASP A 1 70 ? -12.357 -19.129 -6.285 1.00 96.06 70 ASP A CA 1
ATOM 525 C C . ASP A 1 70 ? -13.665 -18.533 -5.759 1.00 96.06 70 ASP A C 1
ATOM 527 O O . ASP A 1 70 ? -14.667 -19.224 -5.566 1.00 96.06 70 ASP A O 1
ATOM 531 N N . ASN A 1 71 ? -13.704 -17.205 -5.636 1.00 95.19 71 ASN A N 1
ATOM 532 C CA . ASN A 1 71 ? -14.910 -16.456 -5.292 1.00 95.19 71 ASN A CA 1
ATOM 533 C C . ASN A 1 71 ? -15.882 -16.277 -6.474 1.00 95.19 71 ASN A C 1
ATOM 535 O O . ASN A 1 71 ? -16.846 -15.513 -6.363 1.00 95.19 71 ASN A O 1
ATOM 539 N N . LYS A 1 72 ? -15.648 -16.961 -7.603 1.00 97.44 72 LYS A N 1
ATOM 540 C CA . LYS A 1 72 ? -16.460 -16.922 -8.831 1.00 97.44 72 LYS A CA 1
ATOM 541 C C . LYS A 1 72 ? -16.625 -15.505 -9.398 1.00 97.44 72 LYS A C 1
ATOM 543 O O . LYS A 1 72 ? -17.670 -15.162 -9.953 1.00 97.44 72 LYS A O 1
ATOM 548 N N . LYS A 1 73 ? -15.600 -14.658 -9.259 1.00 97.12 73 LYS A N 1
ATOM 549 C CA . LYS A 1 73 ? -15.582 -13.271 -9.750 1.00 97.12 73 LYS A CA 1
ATOM 550 C C . LYS A 1 73 ? -14.485 -13.079 -10.794 1.00 97.12 73 LYS A C 1
ATOM 552 O O . LYS A 1 73 ? -13.340 -13.446 -10.584 1.00 97.12 73 LYS A O 1
ATOM 557 N N . GLY A 1 74 ? -14.816 -12.397 -11.892 1.00 96.25 74 GLY A N 1
ATOM 558 C CA . GLY A 1 74 ? -13.844 -12.028 -12.935 1.00 96.25 74 GLY A CA 1
ATOM 559 C C . GLY A 1 74 ? -13.056 -10.740 -12.658 1.00 96.25 74 GLY A C 1
ATOM 560 O O . GLY A 1 74 ? -12.238 -10.339 -13.476 1.00 96.25 74 GLY A O 1
ATOM 561 N N . ARG A 1 75 ? -13.320 -10.051 -11.538 1.00 98.31 75 ARG A N 1
ATOM 562 C CA . ARG A 1 75 ? -12.661 -8.790 -11.164 1.00 98.31 75 ARG A CA 1
ATOM 563 C C . ARG A 1 75 ? -11.986 -8.926 -9.805 1.00 98.31 75 ARG A C 1
ATOM 565 O O . ARG A 1 75 ? -12.635 -9.299 -8.825 1.00 98.31 75 ARG A O 1
ATOM 572 N N . ILE A 1 76 ? -10.713 -8.549 -9.738 1.00 98.38 76 ILE A N 1
ATOM 573 C CA . ILE A 1 76 ? -9.959 -8.450 -8.486 1.00 98.38 76 ILE A CA 1
ATOM 574 C C . ILE A 1 76 ? -10.522 -7.292 -7.644 1.00 98.38 76 ILE A C 1
ATOM 576 O O . ILE A 1 76 ? -10.782 -6.202 -8.151 1.00 98.38 76 ILE A O 1
ATOM 580 N N . THR A 1 77 ? -10.742 -7.542 -6.354 1.00 98.06 77 THR A N 1
ATOM 581 C CA . THR A 1 77 ? -11.214 -6.554 -5.368 1.00 98.06 77 THR A CA 1
ATOM 582 C C . THR A 1 77 ? -10.246 -6.523 -4.183 1.00 98.06 77 THR A C 1
ATOM 584 O O . THR A 1 77 ? -9.482 -7.480 -4.028 1.00 98.06 77 THR A O 1
ATOM 587 N N . PRO A 1 78 ? -10.278 -5.499 -3.305 1.00 98.38 78 PRO A N 1
ATOM 588 C CA . PRO A 1 78 ? -9.388 -5.455 -2.141 1.00 98.38 78 PRO A CA 1
ATOM 589 C C . PRO A 1 78 ? -9.485 -6.697 -1.243 1.00 98.38 78 PRO A C 1
ATOM 591 O O . PRO A 1 78 ? -8.483 -7.134 -0.683 1.00 98.38 78 PRO A O 1
ATOM 594 N N . ARG A 1 79 ? -10.665 -7.335 -1.181 1.00 97.88 79 ARG A N 1
ATOM 595 C CA . ARG A 1 79 ? -10.860 -8.617 -0.493 1.00 97.88 79 ARG A CA 1
ATOM 596 C C . ARG A 1 79 ? -9.968 -9.724 -1.054 1.00 97.88 79 ARG A C 1
ATOM 598 O O . ARG A 1 79 ? -9.376 -10.461 -0.279 1.00 97.88 79 ARG A O 1
ATOM 605 N N . HIS A 1 80 ? -9.865 -9.842 -2.375 1.00 98.25 80 HIS A N 1
ATOM 606 C CA . HIS A 1 80 ? -9.053 -10.885 -3.008 1.00 98.25 80 HIS A CA 1
ATOM 607 C C . HIS A 1 80 ? -7.560 -10.649 -2.762 1.00 98.25 80 HIS A C 1
ATOM 609 O O . HIS A 1 80 ? -6.847 -11.595 -2.460 1.00 98.25 80 HIS A O 1
ATOM 615 N N . ILE A 1 81 ? -7.116 -9.386 -2.787 1.00 98.12 81 ILE A N 1
ATOM 616 C CA . ILE A 1 81 ? -5.732 -9.021 -2.446 1.00 98.12 81 ILE A CA 1
ATOM 617 C C . ILE A 1 81 ? -5.436 -9.382 -0.987 1.00 98.12 81 ILE A C 1
ATOM 619 O O . ILE A 1 81 ? -4.411 -9.990 -0.701 1.00 98.12 81 ILE A O 1
ATOM 623 N N . LYS A 1 82 ? -6.346 -9.069 -0.054 1.00 97.56 82 LYS A N 1
ATOM 624 C CA . LYS A 1 82 ? -6.150 -9.417 1.359 1.00 97.56 82 LYS A CA 1
ATOM 625 C C . LYS A 1 82 ? -6.119 -10.928 1.590 1.00 97.56 82 LYS A C 1
ATOM 627 O O . LYS A 1 82 ? -5.322 -11.373 2.404 1.00 97.56 82 LYS A O 1
ATOM 632 N N . LEU A 1 83 ? -6.966 -11.695 0.901 1.00 97.00 83 LEU A N 1
ATOM 633 C CA . LEU A 1 83 ? -6.954 -13.159 0.981 1.00 97.00 83 LEU A CA 1
ATOM 634 C C . LEU A 1 83 ? -5.659 -13.747 0.413 1.00 97.00 83 LEU A C 1
ATOM 636 O O . LEU A 1 83 ? -5.087 -14.620 1.047 1.00 97.00 83 LEU A O 1
ATOM 640 N N . ALA A 1 84 ? -5.184 -13.249 -0.729 1.00 97.44 84 ALA A N 1
ATOM 641 C CA . ALA A 1 84 ? -3.916 -13.672 -1.318 1.00 97.44 84 ALA A CA 1
ATOM 642 C C . ALA A 1 84 ? -2.739 -13.409 -0.370 1.00 97.44 84 ALA A C 1
ATOM 644 O O . ALA A 1 84 ? -2.032 -14.333 0.004 1.00 97.44 84 ALA A O 1
ATOM 645 N N . VAL A 1 85 ? -2.604 -12.167 0.106 1.00 97.31 85 VAL A N 1
ATOM 646 C CA . VAL A 1 85 ? -1.512 -11.773 1.008 1.00 97.31 85 VAL A CA 1
ATOM 647 C C . VAL A 1 85 ? -1.573 -12.508 2.345 1.00 97.31 85 VAL A C 1
ATOM 649 O O . VAL A 1 85 ? -0.538 -12.870 2.867 1.00 97.31 85 VAL A O 1
ATOM 652 N N . ALA A 1 86 ? -2.757 -12.704 2.936 1.00 96.1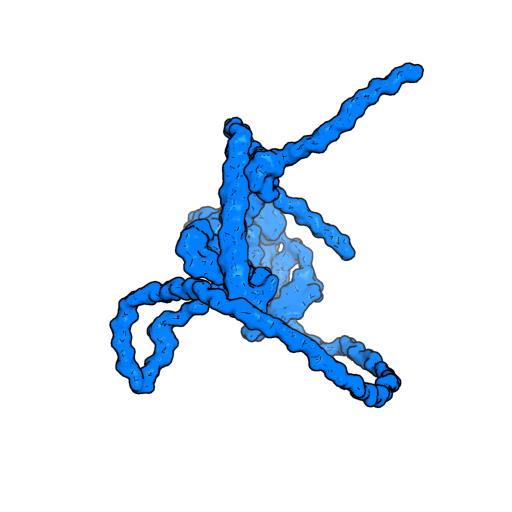2 86 ALA A N 1
ATOM 653 C CA . ALA A 1 86 ? -2.864 -13.315 4.264 1.00 96.12 86 ALA A CA 1
ATOM 654 C C . ALA A 1 86 ? -2.695 -14.843 4.264 1.00 96.12 86 ALA A C 1
ATOM 656 O O . ALA A 1 86 ? -2.440 -15.407 5.325 1.00 96.12 86 ALA A O 1
ATOM 657 N N . ASN A 1 87 ? -2.897 -15.502 3.118 1.00 95.75 87 ASN A N 1
ATOM 658 C CA . ASN A 1 87 ? -2.702 -16.946 2.974 1.00 95.75 87 ASN A CA 1
ATOM 659 C C . ASN A 1 87 ? -1.284 -17.316 2.523 1.00 95.75 87 ASN A C 1
ATOM 661 O O . ASN A 1 87 ? -0.906 -18.472 2.668 1.00 95.75 87 ASN A O 1
ATOM 665 N N . ASP A 1 88 ? -0.525 -16.361 1.988 1.00 97.62 88 ASP A N 1
ATOM 666 C CA . ASP A 1 88 ? 0.860 -16.557 1.579 1.00 97.62 88 ASP A CA 1
ATOM 667 C C . ASP A 1 88 ? 1.826 -16.086 2.677 1.00 97.62 88 ASP A C 1
ATOM 669 O O . ASP A 1 88 ? 1.730 -14.959 3.166 1.00 97.62 88 ASP A O 1
ATOM 673 N N . GLU A 1 89 ? 2.742 -16.957 3.100 1.00 97.25 89 GLU A N 1
ATOM 674 C CA . GLU A 1 89 ? 3.624 -16.687 4.241 1.00 97.25 89 GLU A CA 1
ATOM 675 C C . GLU A 1 89 ? 4.619 -15.557 3.947 1.00 97.25 89 GLU A C 1
ATOM 677 O O . GLU A 1 89 ? 4.792 -14.650 4.770 1.00 97.25 89 GLU A O 1
ATOM 682 N N . GLU A 1 90 ? 5.224 -15.566 2.758 1.00 97.88 90 GLU A N 1
ATOM 683 C CA . GLU A 1 90 ? 6.242 -14.595 2.359 1.00 97.88 90 GLU A CA 1
ATOM 684 C C . GLU A 1 90 ? 5.638 -13.198 2.180 1.00 97.88 90 GLU A C 1
ATOM 686 O O . GLU A 1 90 ? 6.175 -12.211 2.696 1.00 97.88 90 GLU A O 1
ATOM 691 N N . LEU A 1 91 ? 4.481 -13.096 1.523 1.00 97.50 91 LEU A N 1
ATOM 692 C CA . LEU A 1 91 ? 3.763 -11.836 1.339 1.00 97.50 91 LEU A CA 1
ATOM 693 C C . LEU A 1 91 ? 3.176 -11.311 2.648 1.00 97.50 91 LEU A C 1
ATOM 695 O O . LEU A 1 91 ? 3.219 -10.098 2.883 1.00 97.50 91 LEU A O 1
ATOM 699 N N . ASN A 1 92 ? 2.650 -12.180 3.516 1.00 96.44 92 ASN A N 1
ATOM 700 C CA . ASN A 1 92 ? 2.162 -11.764 4.831 1.00 96.44 92 ASN A CA 1
ATOM 701 C C . ASN A 1 92 ? 3.305 -11.218 5.696 1.00 96.44 92 ASN A C 1
ATOM 703 O O . ASN A 1 92 ? 3.124 -10.236 6.422 1.00 96.44 92 ASN A O 1
ATOM 707 N N . GLN A 1 93 ? 4.493 -11.818 5.591 1.00 97.44 93 GLN A N 1
ATOM 708 C CA . GLN A 1 93 ? 5.689 -11.338 6.271 1.00 97.44 93 GLN A CA 1
ATOM 709 C C . GLN A 1 93 ? 6.191 -10.015 5.678 1.00 97.44 93 GLN A C 1
ATOM 711 O O . GLN A 1 93 ? 6.468 -9.079 6.432 1.00 97.44 93 GLN A O 1
ATOM 716 N N . LEU A 1 94 ? 6.268 -9.908 4.348 1.00 97.12 94 LEU A N 1
ATOM 717 C CA . LEU A 1 94 ? 6.702 -8.700 3.641 1.00 97.12 94 LEU A CA 1
ATOM 718 C C . LEU A 1 94 ? 5.782 -7.502 3.920 1.00 97.12 94 LEU A C 1
ATOM 720 O O . LEU A 1 94 ? 6.250 -6.371 4.039 1.00 97.12 94 LEU A O 1
ATOM 724 N N . LEU A 1 95 ? 4.474 -7.745 4.036 1.00 97.00 95 LEU A N 1
ATOM 725 C CA . LEU A 1 95 ? 3.446 -6.724 4.258 1.00 97.00 95 LEU A CA 1
ATOM 726 C C . LEU A 1 95 ? 2.990 -6.645 5.722 1.00 97.00 95 LEU A C 1
ATOM 728 O O . LEU A 1 95 ? 1.897 -6.145 6.019 1.00 97.00 95 LEU A O 1
ATOM 732 N N . ARG A 1 96 ? 3.832 -7.093 6.659 1.00 96.00 96 ARG A N 1
ATOM 733 C CA . ARG A 1 96 ? 3.578 -6.941 8.093 1.00 96.00 96 ARG A CA 1
ATOM 734 C C . ARG A 1 96 ? 3.430 -5.451 8.438 1.00 96.00 96 ARG A C 1
ATOM 736 O O . ARG A 1 96 ? 4.273 -4.631 8.093 1.00 96.00 96 ARG A O 1
ATOM 743 N N . GLY A 1 97 ? 2.335 -5.095 9.112 1.00 94.62 97 GLY A N 1
ATOM 744 C CA . GLY A 1 97 ? 2.006 -3.703 9.457 1.00 94.62 97 GLY A CA 1
ATOM 745 C C . GLY A 1 97 ? 1.290 -2.908 8.355 1.00 94.62 97 GLY A C 1
ATOM 746 O O . GLY A 1 97 ? 0.941 -1.750 8.572 1.00 94.62 97 GLY A O 1
ATOM 747 N N . VAL A 1 98 ? 1.016 -3.508 7.190 1.00 97.06 98 VAL A N 1
ATOM 748 C CA . VAL A 1 98 ? 0.244 -2.863 6.118 1.00 97.06 98 VAL A CA 1
ATOM 749 C C . VAL A 1 98 ? -1.250 -3.166 6.264 1.00 97.06 98 VAL A C 1
ATOM 751 O O . VAL A 1 98 ? -1.681 -4.321 6.292 1.00 97.06 98 VAL A O 1
ATOM 754 N N . THR A 1 99 ? -2.070 -2.114 6.275 1.00 97.06 99 THR A N 1
ATOM 755 C CA . THR A 1 99 ? -3.536 -2.228 6.286 1.00 97.06 99 THR A CA 1
ATOM 756 C C . THR A 1 99 ? -4.103 -2.086 4.876 1.00 97.06 99 THR A C 1
ATOM 758 O O . THR A 1 99 ? -4.035 -1.022 4.264 1.00 97.06 99 THR A O 1
ATOM 761 N N . ILE A 1 100 ? -4.723 -3.154 4.367 1.00 96.12 100 ILE A N 1
ATOM 762 C CA . ILE A 1 100 ? -5.431 -3.141 3.079 1.00 96.12 100 ILE A CA 1
ATOM 763 C C . ILE A 1 100 ? -6.868 -2.666 3.312 1.00 96.12 100 ILE A C 1
ATOM 765 O O . ILE A 1 100 ? -7.688 -3.379 3.900 1.00 96.12 100 ILE A O 1
ATOM 769 N N . SER A 1 101 ? -7.186 -1.463 2.833 1.00 97.00 101 SER A N 1
ATOM 770 C CA . SER A 1 101 ? -8.531 -0.893 2.939 1.00 97.00 101 SER A CA 1
ATOM 771 C C . SER A 1 101 ? -9.569 -1.777 2.236 1.00 97.00 101 SER A C 1
ATOM 773 O O . SER A 1 101 ? -9.330 -2.313 1.155 1.00 97.00 101 SER A O 1
ATOM 775 N N . ASN A 1 102 ? -10.733 -1.967 2.868 1.00 96.81 102 ASN A N 1
ATOM 776 C CA . ASN A 1 102 ? -11.803 -2.860 2.394 1.00 96.81 102 ASN A CA 1
ATOM 777 C C . ASN A 1 102 ? -11.381 -4.335 2.179 1.00 96.81 102 ASN A C 1
ATOM 779 O O . ASN A 1 102 ? -12.057 -5.074 1.461 1.00 96.81 102 ASN A O 1
ATOM 783 N N . GLY A 1 103 ? -10.277 -4.784 2.789 1.00 95.88 103 GLY A N 1
ATOM 784 C CA . GLY A 1 103 ? -9.791 -6.165 2.675 1.00 95.88 103 GLY A CA 1
ATOM 785 C C . GLY A 1 103 ? -10.494 -7.171 3.597 1.00 95.88 103 GLY A C 1
ATOM 786 O O . GLY A 1 103 ? -10.553 -8.364 3.287 1.00 95.88 103 GLY A O 1
ATOM 787 N N . GLY A 1 104 ? -11.053 -6.710 4.720 1.00 96.12 104 GLY A N 1
ATOM 788 C CA . GLY A 1 104 ? -11.577 -7.580 5.779 1.00 96.12 104 GLY A CA 1
ATOM 789 C C . GLY A 1 104 ? -10.489 -8.459 6.416 1.00 96.12 104 GLY A C 1
ATOM 790 O O . GLY A 1 104 ? -9.300 -8.164 6.317 1.00 96.12 104 GLY A O 1
ATOM 791 N N . VAL A 1 105 ? -10.896 -9.564 7.045 1.00 95.88 105 VAL A N 1
ATOM 792 C CA . VAL A 1 105 ? -9.993 -10.517 7.723 1.00 95.88 105 VAL A CA 1
ATOM 793 C C . VAL A 1 105 ? -10.135 -11.931 7.168 1.00 95.88 105 VAL A C 1
ATOM 795 O O . VAL A 1 105 ? -11.165 -12.258 6.569 1.00 95.88 105 VAL A O 1
ATOM 798 N N . LEU A 1 106 ? -9.110 -12.767 7.327 1.00 93.31 106 LEU A N 1
ATOM 799 C CA . LEU A 1 106 ? -9.213 -14.175 6.955 1.00 93.31 106 LEU A CA 1
ATOM 800 C C . LEU A 1 106 ? -10.280 -14.848 7.842 1.00 93.31 106 LEU A C 1
ATOM 802 O O . LEU A 1 106 ? -10.258 -14.630 9.054 1.00 93.31 106 LEU A O 1
ATOM 806 N N . PRO A 1 107 ? -11.233 -15.616 7.283 1.00 93.25 107 PRO A N 1
ATOM 807 C CA . PRO A 1 107 ? -12.219 -16.319 8.096 1.00 93.25 107 PRO A CA 1
ATOM 808 C C . PRO A 1 107 ? -11.520 -17.335 9.004 1.00 93.25 107 PRO A C 1
ATOM 810 O O . PRO A 1 107 ? -10.964 -18.321 8.526 1.00 93.25 107 PRO A O 1
ATOM 813 N N . ARG A 1 108 ? -11.529 -17.086 10.314 1.00 93.62 108 ARG A N 1
ATOM 814 C CA . ARG A 1 108 ? -10.961 -17.986 11.320 1.00 93.62 108 ARG A CA 1
ATOM 815 C C . ARG A 1 108 ? -11.760 -17.859 12.609 1.00 93.62 108 ARG A C 1
ATOM 817 O O . ARG A 1 108 ? -11.936 -16.756 13.115 1.00 93.62 108 ARG A O 1
ATOM 824 N N . ILE A 1 109 ? -12.234 -18.989 13.124 1.00 95.44 109 ILE A N 1
ATOM 825 C CA . ILE A 1 109 ? -12.905 -19.084 14.422 1.00 95.44 109 ILE A CA 1
ATOM 826 C C . ILE A 1 109 ? -12.016 -19.953 15.308 1.00 95.44 109 ILE A C 1
ATOM 828 O O . ILE A 1 109 ? -11.627 -21.048 14.903 1.00 95.44 109 ILE A O 1
ATOM 832 N N . HIS A 1 110 ? -11.658 -19.444 16.485 1.00 94.25 110 HIS A N 1
ATOM 833 C CA . HIS A 1 110 ? -10.914 -20.210 17.480 1.00 94.25 110 HIS A CA 1
ATOM 834 C C . HIS A 1 110 ? -11.743 -21.425 17.933 1.00 94.25 110 HIS A C 1
ATOM 836 O O . HIS A 1 110 ? -12.947 -21.269 18.151 1.00 94.25 110 HIS A O 1
ATOM 842 N N . PRO A 1 111 ? -11.154 -22.630 18.045 1.00 92.38 111 PRO A N 1
ATOM 843 C CA . PRO A 1 111 ? -11.903 -23.850 18.354 1.00 92.38 111 PRO A CA 1
ATOM 844 C C . PRO A 1 111 ? -12.644 -23.775 19.696 1.00 92.38 111 PRO A C 1
ATOM 846 O O . PRO A 1 111 ? -13.692 -24.398 19.846 1.00 92.38 111 PRO A O 1
ATOM 849 N N . GLU A 1 112 ? -12.160 -22.965 20.635 1.00 93.50 112 GLU A N 1
ATOM 850 C CA . GLU A 1 112 ? -12.794 -22.695 21.928 1.00 93.50 112 GLU A CA 1
ATOM 851 C C . GLU A 1 112 ? -14.143 -21.970 21.794 1.00 93.50 112 GLU A C 1
ATOM 853 O O . GLU A 1 112 ? -15.000 -22.091 22.667 1.00 93.50 112 GLU A O 1
ATOM 858 N N . LEU A 1 113 ? -14.341 -21.227 20.700 1.00 92.94 113 LEU A N 1
ATOM 859 C CA . LEU A 1 113 ? -15.574 -20.492 20.405 1.00 92.94 113 LEU A CA 1
ATOM 860 C C . LEU A 1 113 ? -16.599 -21.339 19.641 1.00 92.94 113 LEU A C 1
ATOM 862 O O . LEU A 1 113 ? -17.728 -20.897 19.424 1.00 92.94 113 LEU A O 1
ATOM 866 N N . LEU A 1 114 ? -16.220 -22.541 19.201 1.00 91.56 114 LEU A N 1
ATOM 867 C CA . LEU A 1 114 ? -17.148 -23.447 18.541 1.00 91.56 114 LEU A CA 1
ATOM 868 C C . LEU A 1 114 ? -18.052 -24.103 19.584 1.00 91.56 114 LEU A C 1
ATOM 870 O O . LEU A 1 114 ? -17.619 -24.496 20.668 1.00 91.56 114 LEU A O 1
ATOM 874 N N . SER A 1 115 ? -19.331 -24.259 19.244 1.00 89.88 115 SER A N 1
ATOM 875 C CA . SER A 1 115 ? -20.248 -25.009 20.094 1.00 89.88 115 SER A CA 1
ATOM 876 C C . SER A 1 115 ? -19.719 -26.433 20.283 1.00 89.88 115 SER A C 1
ATOM 878 O O . SER A 1 115 ? -19.310 -27.101 19.329 1.00 89.88 115 SER A O 1
ATOM 880 N N . LYS A 1 116 ? -19.716 -26.920 21.532 1.00 81.62 116 LYS A N 1
ATOM 881 C CA . LYS A 1 116 ? -19.359 -28.314 21.812 1.00 81.62 116 LYS A CA 1
ATOM 882 C C . LYS A 1 116 ? -20.316 -29.214 21.036 1.00 81.62 116 LYS A C 1
ATOM 884 O O . LYS A 1 116 ? -21.501 -29.298 21.358 1.00 81.62 116 LYS A O 1
ATOM 889 N N . LYS A 1 117 ? -19.797 -29.901 20.020 1.00 76.00 117 LYS A N 1
ATOM 890 C CA . LYS A 1 117 ? -20.546 -30.901 19.260 1.00 76.00 117 LYS A CA 1
ATOM 891 C C . LYS A 1 117 ? -20.951 -32.025 20.221 1.00 76.00 117 LYS A C 1
ATOM 893 O O . LYS A 1 117 ? -20.120 -32.850 20.597 1.00 76.00 117 LYS A O 1
ATOM 898 N N . ARG A 1 118 ? -22.219 -32.063 20.650 1.00 58.75 118 ARG A N 1
ATOM 899 C CA . ARG A 1 118 ? -22.774 -33.225 21.363 1.00 58.75 118 ARG A CA 1
ATOM 900 C C . ARG A 1 118 ? -22.739 -34.416 20.400 1.00 58.75 118 ARG A C 1
ATOM 902 O O . ARG A 1 118 ? -23.440 -34.405 19.396 1.00 58.75 118 ARG A O 1
ATOM 909 N N . GLY A 1 119 ? -21.899 -35.412 20.693 1.00 59.59 119 GLY A N 1
ATOM 910 C CA . GLY A 1 119 ? -21.964 -36.735 20.054 1.00 59.59 119 GLY A CA 1
ATOM 911 C C . GLY A 1 119 ? -20.821 -37.146 19.118 1.00 59.59 119 GLY A C 1
ATOM 912 O O . GLY A 1 119 ? -20.960 -38.155 18.440 1.00 59.59 119 GLY A O 1
ATOM 913 N N . GLY A 1 120 ? -19.687 -36.442 19.067 1.00 51.41 120 GLY A N 1
ATOM 914 C CA . GLY A 1 120 ? -18.521 -36.918 18.310 1.00 51.41 120 GLY A CA 1
ATOM 915 C C . GLY A 1 120 ? -17.257 -36.891 19.154 1.00 51.41 120 GLY A C 1
ATOM 916 O O . GLY A 1 120 ? -16.788 -35.809 19.489 1.00 51.41 120 GLY A O 1
ATOM 917 N N . ARG A 1 121 ? -16.687 -38.059 19.479 1.00 45.75 121 ARG A N 1
ATOM 918 C CA . ARG A 1 121 ? -15.293 -38.156 19.940 1.00 45.75 121 ARG A CA 1
ATOM 919 C C . ARG A 1 121 ? -14.407 -37.539 18.856 1.00 45.75 121 ARG A C 1
ATOM 921 O O . ARG A 1 121 ? -14.220 -38.145 17.807 1.00 45.75 121 ARG A O 1
ATOM 928 N N . VAL A 1 122 ? -13.888 -36.339 19.092 1.00 46.38 122 VAL A N 1
ATOM 929 C CA . VAL A 1 122 ? -12.864 -35.743 18.233 1.00 46.38 122 VAL A CA 1
ATOM 930 C C . VAL A 1 122 ? -11.521 -36.192 18.794 1.00 46.38 122 VAL A C 1
ATOM 932 O O . VAL A 1 122 ? -11.088 -35.711 19.839 1.00 46.38 122 VAL A O 1
ATOM 935 N N . LYS A 1 123 ? -10.887 -37.160 18.121 1.00 40.88 123 LYS A N 1
ATOM 936 C CA . LYS A 1 123 ? -9.436 -37.328 18.216 1.00 40.88 123 LYS A CA 1
ATOM 937 C C . LYS A 1 123 ? -8.821 -36.004 17.769 1.00 40.88 123 LYS A C 1
ATOM 939 O O . LYS A 1 123 ? -9.124 -35.525 16.680 1.00 40.88 123 LYS A O 1
ATOM 944 N N . ALA A 1 124 ? -8.007 -35.407 18.630 1.00 46.97 124 ALA A N 1
ATOM 945 C CA . ALA A 1 124 ? -7.126 -34.328 18.232 1.00 46.97 124 ALA A CA 1
ATOM 946 C C . ALA A 1 124 ? -6.101 -34.915 17.254 1.00 46.97 124 ALA A C 1
ATOM 948 O O . ALA A 1 124 ? -5.188 -35.622 17.670 1.00 46.97 124 ALA A O 1
ATOM 949 N N . GLU A 1 125 ? -6.288 -34.672 15.960 1.00 35.09 125 GLU A N 1
ATOM 950 C CA . GLU A 1 125 ? -5.230 -34.852 14.973 1.00 35.09 125 GLU A CA 1
ATOM 951 C C . GLU A 1 125 ? -4.573 -33.498 14.731 1.00 35.09 125 GLU A C 1
ATOM 953 O O . GLU A 1 125 ? -5.147 -32.555 14.185 1.00 35.09 125 GLU A O 1
ATOM 958 N N . SER A 1 126 ? -3.349 -33.410 15.230 1.00 38.22 126 SER A N 1
ATOM 959 C CA . SER A 1 126 ? -2.346 -32.438 14.845 1.00 38.22 126 SER A CA 1
ATOM 960 C C . SER A 1 126 ? -1.873 -32.703 13.410 1.00 38.22 126 SER A C 1
ATOM 962 O O . SER A 1 126 ? -1.404 -33.799 13.128 1.00 38.22 126 SER A O 1
ATOM 964 N N . GLN A 1 127 ? -1.921 -31.642 12.595 1.00 48.16 127 GLN A N 1
ATOM 965 C CA . GLN A 1 127 ? -1.154 -31.362 11.365 1.00 48.16 127 GLN A CA 1
ATOM 966 C C . GLN A 1 127 ? -1.343 -32.271 10.132 1.00 48.16 127 GLN A C 1
ATOM 968 O O . GLN A 1 127 ? -1.050 -33.455 10.184 1.00 48.16 127 GLN A O 1
ATOM 973 N N . ALA A 1 128 ? -1.680 -31.665 8.979 1.00 37.72 128 ALA A N 1
ATOM 974 C CA . ALA A 1 128 ? -0.909 -31.777 7.725 1.00 37.72 128 ALA A CA 1
ATOM 975 C C . ALA A 1 128 ? -1.549 -30.994 6.555 1.00 37.72 128 ALA A C 1
ATOM 977 O O . ALA A 1 128 ? -2.763 -30.837 6.451 1.00 37.72 128 ALA A O 1
ATOM 978 N N . SER A 1 129 ? -0.652 -30.511 5.700 1.00 36.75 129 SER A N 1
ATOM 979 C CA . SER A 1 129 ? -0.774 -29.974 4.343 1.00 36.75 129 SER A CA 1
ATOM 980 C C . SER A 1 129 ? -1.911 -30.529 3.470 1.00 36.75 129 SER A C 1
ATOM 982 O O . SER A 1 129 ? -2.164 -31.730 3.417 1.00 36.75 129 SER A O 1
ATOM 984 N N . VAL A 1 130 ? -2.541 -29.643 2.690 1.00 39.50 130 VAL A N 1
ATOM 985 C CA . VAL A 1 130 ? -3.428 -30.042 1.585 1.00 39.50 130 VAL A CA 1
ATOM 986 C C . VAL A 1 130 ? -2.565 -30.365 0.356 1.00 39.50 130 VAL A C 1
ATOM 988 O O . VAL A 1 130 ? -1.724 -29.541 -0.006 1.00 39.50 130 VAL A O 1
ATOM 991 N N . PRO A 1 131 ? -2.750 -31.532 -0.287 1.00 37.97 131 PRO A N 1
ATOM 992 C CA . PRO A 1 131 ? -1.977 -31.933 -1.451 1.00 37.97 131 PRO A CA 1
ATOM 993 C C . PRO A 1 131 ? -2.439 -31.215 -2.725 1.00 37.97 131 PRO A C 1
ATOM 995 O O . PRO A 1 131 ? -3.627 -30.992 -2.969 1.00 37.97 131 PRO A O 1
ATOM 998 N N . GLU A 1 132 ? -1.444 -30.900 -3.542 1.00 39.69 132 GLU A N 1
ATOM 999 C CA . GLU A 1 132 ? -1.510 -30.424 -4.917 1.00 39.69 132 GLU A CA 1
ATOM 1000 C C . GLU A 1 132 ? -2.266 -31.432 -5.805 1.00 39.69 132 GLU A C 1
ATOM 1002 O O . GLU A 1 132 ? -1.987 -32.633 -5.771 1.00 39.69 132 GLU A O 1
ATOM 1007 N N . LYS A 1 133 ? -3.237 -30.968 -6.606 1.00 34.03 133 LYS A N 1
ATOM 1008 C CA . LYS A 1 133 ? -3.937 -31.819 -7.581 1.00 34.03 133 LYS A CA 1
ATOM 1009 C C . LYS A 1 133 ? -3.498 -31.462 -8.997 1.00 34.03 133 LYS A C 1
ATOM 1011 O O . LYS A 1 133 ? -3.889 -30.429 -9.534 1.00 34.03 133 LYS A O 1
ATOM 1016 N N . GLN A 1 134 ? -2.693 -32.356 -9.565 1.00 31.80 134 GLN A N 1
ATOM 1017 C CA . GLN A 1 134 ? -2.222 -32.350 -10.947 1.00 31.80 134 GLN A CA 1
ATOM 1018 C C . GLN A 1 134 ? -3.362 -32.508 -11.968 1.00 31.80 134 GLN A C 1
ATOM 1020 O O . GLN A 1 134 ? -4.403 -33.114 -11.700 1.00 31.80 134 GLN A O 1
ATOM 1025 N N . GLU A 1 135 ? -3.119 -31.939 -13.148 1.00 33.31 135 GLU A N 1
ATOM 1026 C CA . GLU A 1 135 ? -3.933 -32.008 -14.361 1.00 33.31 135 GLU A CA 1
ATOM 1027 C C . GLU A 1 135 ? -4.023 -33.430 -14.933 1.00 33.31 135 GLU A C 1
ATOM 1029 O O . GLU A 1 135 ? -3.012 -34.112 -15.056 1.00 33.31 135 GLU A O 1
ATOM 1034 N N . GLU A 1 136 ? -5.194 -33.808 -15.459 1.00 30.25 136 GLU A N 1
ATOM 1035 C CA . GLU A 1 136 ? -5.265 -34.777 -16.556 1.00 30.25 136 GLU A CA 1
ATOM 1036 C C . GLU A 1 136 ? -6.245 -34.337 -17.651 1.00 30.25 136 GLU A C 1
ATOM 1038 O O . GLU A 1 136 ? -7.369 -33.887 -17.418 1.00 30.25 136 GLU A O 1
ATOM 1043 N N . ARG A 1 137 ? -5.756 -34.462 -18.888 1.00 29.73 137 ARG A N 1
ATOM 1044 C CA . ARG A 1 137 ? -6.414 -34.159 -20.161 1.00 29.73 137 ARG A CA 1
ATOM 1045 C C . ARG A 1 137 ? -7.466 -35.211 -20.516 1.00 29.73 137 ARG A C 1
ATOM 1047 O O . ARG A 1 137 ? -7.183 -36.399 -20.475 1.00 29.73 137 ARG A O 1
ATOM 1054 N N . SER A 1 138 ? -8.559 -34.783 -21.146 1.00 29.58 138 SER A N 1
ATOM 1055 C CA . SER A 1 138 ? -9.163 -35.560 -22.239 1.00 29.58 138 SER A CA 1
ATOM 1056 C C . SER A 1 138 ? -9.801 -34.649 -23.298 1.00 29.58 138 SER A C 1
ATOM 1058 O O . SER A 1 138 ? -10.435 -33.636 -23.008 1.00 29.58 138 SER A O 1
ATOM 1060 N N . LYS A 1 139 ? -9.522 -34.974 -24.567 1.00 27.61 139 LYS A N 1
ATOM 1061 C CA . LYS A 1 139 ? -9.967 -34.282 -25.788 1.00 27.61 139 LYS A CA 1
ATOM 1062 C C . LYS A 1 139 ? -11.251 -34.918 -26.348 1.00 27.61 139 LYS A C 1
ATOM 1064 O O . LYS A 1 139 ? -11.462 -36.112 -26.180 1.00 27.61 139 LYS A O 1
ATOM 1069 N N . SER A 1 140 ? -11.914 -34.138 -27.219 1.00 28.38 140 SER A N 1
ATOM 1070 C CA . SER A 1 140 ? -12.862 -34.499 -28.309 1.00 28.38 140 SER A CA 1
ATOM 1071 C C . SER A 1 140 ? -14.355 -34.547 -27.941 1.00 28.38 140 SER A C 1
ATOM 1073 O O . SER A 1 140 ? -14.689 -34.932 -26.837 1.00 28.38 140 SER A O 1
ATOM 1075 N N . LYS A 1 141 ? -15.344 -34.185 -28.776 1.00 28.80 141 LYS A N 1
ATOM 1076 C CA . LYS A 1 141 ? -15.490 -33.488 -30.080 1.00 28.80 141 LYS A CA 1
ATOM 1077 C C . LYS A 1 141 ? -17.001 -33.114 -30.198 1.00 28.80 141 LYS A C 1
ATOM 1079 O O . LYS A 1 141 ? -17.842 -33.824 -29.664 1.00 28.80 141 LYS A O 1
ATOM 1084 N N . LYS A 1 142 ? -17.346 -32.011 -30.884 1.00 28.81 142 LYS A N 1
ATOM 1085 C CA . LYS A 1 142 ? -18.728 -31.559 -31.238 1.00 28.81 142 LYS A CA 1
ATOM 1086 C C . LYS A 1 142 ? -19.354 -32.439 -32.359 1.00 28.81 142 LYS A C 1
ATOM 1088 O O . LYS A 1 142 ? -18.572 -33.111 -33.033 1.00 28.81 142 LYS A O 1
ATOM 1093 N N . PRO A 1 143 ? -20.688 -32.411 -32.6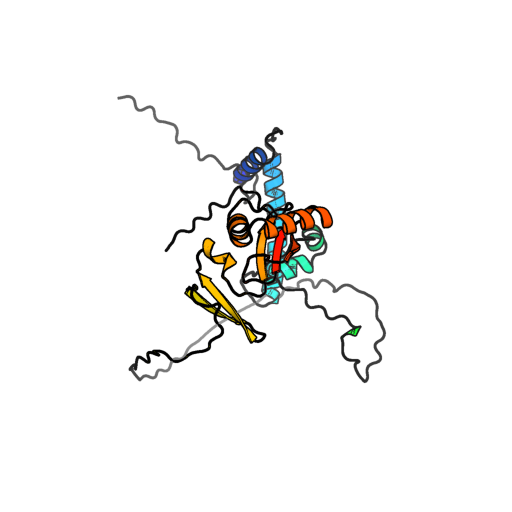33 1.00 29.77 143 PRO A N 1
ATOM 1094 C CA . PRO A 1 143 ? -21.332 -31.371 -33.470 1.00 29.77 143 PRO A CA 1
ATOM 1095 C C . PRO A 1 143 ? -22.750 -30.909 -33.039 1.00 29.77 143 PRO A C 1
ATOM 1097 O O . PRO A 1 143 ? -23.367 -31.422 -32.116 1.00 29.77 143 PRO A O 1
ATOM 1100 N N . VAL A 1 144 ? -23.211 -29.862 -33.732 1.00 26.36 144 VAL A N 1
ATOM 1101 C CA . VAL A 1 144 ? -24.385 -28.985 -33.529 1.00 26.36 144 VAL A CA 1
ATOM 1102 C C . VAL A 1 144 ? -25.501 -29.309 -34.544 1.00 26.36 144 VAL A C 1
ATOM 1104 O O . VAL A 1 144 ? -25.145 -29.735 -35.642 1.00 26.36 144 VAL A O 1
ATOM 1107 N N . LYS A 1 145 ? -26.777 -28.962 -34.235 1.00 28.78 145 LYS A N 1
ATOM 1108 C CA . LYS A 1 145 ? -27.841 -28.291 -35.072 1.00 28.78 145 LYS A CA 1
ATOM 1109 C C . LYS A 1 145 ? -29.273 -28.867 -34.813 1.00 28.78 145 LYS A C 1
ATOM 1111 O O . LYS A 1 145 ? -29.353 -29.996 -34.358 1.00 28.78 145 LYS A O 1
ATOM 1116 N N . PRO A 1 146 ? -30.400 -28.216 -35.220 1.00 32.41 146 PRO A N 1
ATOM 1117 C CA . PRO A 1 146 ? -30.792 -26.803 -35.037 1.00 32.41 146 PRO A CA 1
ATOM 1118 C C . PRO A 1 146 ? -32.322 -26.544 -34.760 1.00 32.41 146 PRO A C 1
ATOM 1120 O O . PRO A 1 146 ? -33.157 -27.414 -34.947 1.00 32.41 146 PRO A O 1
ATOM 1123 N N . LEU A 1 147 ? -32.668 -25.275 -34.447 1.00 25.27 147 LEU A N 1
ATOM 1124 C CA . LEU A 1 147 ? -33.896 -24.499 -34.801 1.00 25.27 147 LEU A CA 1
ATOM 1125 C C . LEU A 1 147 ? -35.331 -24.976 -34.420 1.00 25.27 147 LEU A C 1
ATOM 1127 O O . LEU A 1 147 ? -35.842 -25.924 -35.003 1.00 25.27 147 LEU A O 1
ATOM 1131 N N . LYS A 1 148 ? -36.091 -24.115 -33.701 1.00 27.42 148 LYS A N 1
ATOM 1132 C CA . LYS A 1 148 ? -37.375 -23.530 -34.189 1.00 27.42 148 LYS A CA 1
ATOM 1133 C C . LYS A 1 148 ? -37.914 -22.354 -33.341 1.00 27.42 148 LYS A C 1
ATOM 1135 O O . LYS A 1 148 ? -37.835 -22.343 -32.121 1.00 27.42 148 LYS A O 1
ATOM 1140 N N . LYS A 1 149 ? -38.456 -21.360 -34.062 1.00 23.78 149 LYS A N 1
ATOM 1141 C CA . LYS A 1 149 ? -39.171 -20.129 -33.649 1.00 23.78 149 LYS A CA 1
ATOM 1142 C C . LYS A 1 149 ? -40.650 -20.410 -33.334 1.00 23.78 149 LYS A C 1
ATOM 1144 O O . LYS A 1 149 ? -41.210 -21.174 -34.105 1.00 23.78 149 LYS A O 1
ATOM 1149 N N . VAL A 1 150 ? -41.283 -19.639 -32.429 1.00 29.33 150 VAL A N 1
ATOM 1150 C CA . VAL A 1 150 ? -42.641 -18.999 -32.515 1.00 29.33 150 VAL A CA 1
ATOM 1151 C C . VAL A 1 150 ? -42.684 -17.901 -31.413 1.00 29.33 150 VAL A C 1
ATOM 1153 O O . VAL A 1 150 ? -42.346 -18.210 -30.282 1.00 29.33 150 VAL A O 1
ATOM 1156 N N . LYS A 1 151 ? -42.743 -16.572 -31.639 1.00 24.72 151 LYS A N 1
ATOM 1157 C CA . LYS A 1 151 ? -43.794 -15.605 -32.074 1.00 24.72 151 LYS A CA 1
ATOM 1158 C C . LYS A 1 151 ? -45.025 -15.402 -31.145 1.00 24.72 151 LYS A C 1
ATOM 1160 O O . LYS A 1 151 ? -45.931 -16.214 -31.139 1.00 24.72 151 LYS A O 1
ATOM 1165 N N . GLY A 1 152 ? -45.117 -14.202 -30.548 1.00 27.50 152 GLY A N 1
ATOM 1166 C CA . GLY A 1 152 ? -46.339 -13.512 -30.060 1.00 27.50 152 GLY A CA 1
ATOM 1167 C C . GLY A 1 152 ? -45.950 -12.283 -29.207 1.00 27.50 152 GLY A C 1
ATOM 1168 O O . GLY A 1 152 ? -45.337 -12.473 -28.169 1.00 27.50 152 GLY A O 1
ATOM 1169 N N . LYS A 1 153 ? -45.952 -11.016 -29.682 1.00 24.94 153 LYS A N 1
ATOM 1170 C CA . LYS A 1 153 ? -47.066 -10.019 -29.772 1.00 24.94 153 LYS A CA 1
ATOM 1171 C C . LYS A 1 153 ? -47.958 -10.040 -28.510 1.00 24.94 153 LYS A C 1
ATOM 1173 O O . LYS A 1 153 ? -48.458 -11.100 -28.195 1.00 24.94 153 LYS A O 1
ATOM 1178 N N . ARG A 1 154 ? -48.263 -8.963 -27.770 1.00 25.05 154 ARG A N 1
ATOM 1179 C CA . ARG A 1 154 ? -48.446 -7.510 -28.015 1.00 25.05 154 ARG A CA 1
ATOM 1180 C C . ARG A 1 154 ? -48.496 -6.793 -26.639 1.00 25.05 154 ARG A C 1
ATOM 1182 O O . ARG A 1 154 ? -48.832 -7.435 -25.656 1.00 25.05 154 ARG A O 1
ATOM 1189 N N . GLY A 1 155 ? -48.305 -5.468 -26.603 1.00 26.56 155 GLY A N 1
ATOM 1190 C CA . GLY A 1 155 ? -48.809 -4.611 -25.509 1.00 26.56 155 GLY A CA 1
ATOM 1191 C C . GLY A 1 155 ? -47.914 -3.422 -25.151 1.00 26.56 155 GLY A C 1
ATOM 1192 O O . GLY A 1 155 ? -46.810 -3.601 -24.660 1.00 26.56 155 GLY A O 1
ATOM 1193 N N . ARG A 1 156 ? -48.385 -2.201 -25.414 1.00 26.27 156 ARG A N 1
ATOM 1194 C CA . ARG A 1 156 ? -47.678 -0.910 -25.322 1.00 26.27 156 ARG A CA 1
ATOM 1195 C C . ARG A 1 156 ? -48.333 -0.076 -24.200 1.00 26.27 156 ARG A C 1
ATOM 1197 O O . ARG A 1 156 ? -49.542 0.051 -24.270 1.00 26.27 156 ARG A O 1
ATOM 1204 N N . LYS A 1 157 ? -47.512 0.424 -23.245 1.00 25.98 157 LYS A N 1
ATOM 1205 C CA . LYS A 1 157 ? -47.496 1.692 -22.429 1.00 25.98 157 LYS A CA 1
ATOM 1206 C C . LYS A 1 157 ? -48.819 2.469 -22.148 1.00 25.98 157 LYS A C 1
ATOM 1208 O O . LYS A 1 157 ? -49.665 2.432 -23.027 1.00 25.98 157 LYS A O 1
ATOM 1213 N N . PRO A 1 158 ? -48.949 3.325 -21.086 1.00 33.94 158 PRO A N 1
ATOM 1214 C CA . PRO A 1 158 ? -47.879 4.143 -20.458 1.00 33.94 158 PRO A CA 1
ATOM 1215 C C . PRO A 1 158 ? -47.946 4.454 -18.925 1.00 33.94 158 PRO A C 1
ATOM 1217 O O . PRO A 1 158 ? -48.983 4.386 -18.290 1.00 33.94 158 PRO A O 1
ATOM 1220 N N . LYS A 1 159 ? -46.776 4.848 -18.384 1.00 25.62 159 LYS A N 1
ATOM 1221 C CA . LYS A 1 159 ? -46.435 6.029 -17.542 1.00 25.62 159 LYS A CA 1
ATOM 1222 C C . LYS A 1 159 ? -47.465 6.592 -16.525 1.00 25.62 159 LYS A C 1
ATOM 1224 O O . LYS A 1 159 ? -48.479 7.140 -16.932 1.00 25.62 159 LYS A O 1
ATOM 1229 N N . SER A 1 160 ? -47.049 6.694 -15.258 1.00 25.67 160 SER A N 1
ATOM 1230 C CA . SER A 1 160 ? -47.386 7.814 -14.362 1.00 25.67 160 SER A CA 1
ATOM 1231 C C . SER A 1 160 ? -46.144 8.217 -13.560 1.00 25.67 160 SER A C 1
ATOM 1233 O O . SER A 1 160 ? -45.396 7.369 -13.071 1.00 25.67 160 SER A O 1
ATOM 1235 N N . THR A 1 161 ? -45.884 9.516 -13.552 1.00 23.84 161 THR A N 1
ATOM 1236 C CA . THR A 1 161 ? -44.812 10.218 -12.853 1.00 23.84 161 THR A CA 1
ATOM 1237 C C . THR A 1 161 ? -45.305 10.728 -11.495 1.00 23.84 161 THR A C 1
ATOM 1239 O O . THR A 1 161 ? -46.507 10.776 -11.257 1.00 23.84 161 THR A O 1
ATOM 1242 N N . ASP A 1 162 ? -44.329 11.125 -10.680 1.00 25.62 162 ASP A N 1
ATOM 1243 C CA . ASP A 1 162 ? -44.405 12.079 -9.570 1.00 25.62 162 ASP A CA 1
ATOM 1244 C C . ASP A 1 162 ? -45.046 11.607 -8.257 1.00 25.62 162 ASP A C 1
ATOM 1246 O O . ASP A 1 162 ? -46.234 11.330 -8.155 1.00 25.62 162 ASP A O 1
ATOM 1250 N N . ASN A 1 163 ? -44.219 11.587 -7.210 1.00 26.19 163 ASN A N 1
ATOM 1251 C CA . ASN A 1 163 ? -44.615 12.204 -5.954 1.00 26.19 163 ASN A CA 1
ATOM 1252 C C . ASN A 1 163 ? -43.387 12.843 -5.305 1.00 26.19 163 ASN A C 1
ATOM 1254 O O . ASN A 1 163 ? -42.460 12.175 -4.844 1.00 26.19 163 ASN A O 1
ATOM 1258 N N . GLU A 1 164 ? -43.416 14.170 -5.350 1.00 25.16 164 GLU A N 1
ATOM 1259 C CA . GLU A 1 164 ? -42.702 15.084 -4.478 1.00 25.16 164 GLU A CA 1
ATOM 1260 C C . GLU A 1 164 ? -42.977 14.734 -3.010 1.00 25.16 164 GLU A C 1
ATOM 1262 O O . GLU A 1 164 ? -44.083 14.343 -2.641 1.00 25.16 164 GLU A O 1
ATOM 1267 N N . SER A 1 165 ? -41.982 14.926 -2.151 1.00 27.11 165 SER A N 1
ATOM 1268 C CA . SER A 1 165 ? -42.182 14.947 -0.704 1.00 27.11 165 SER A CA 1
ATOM 1269 C C . SER A 1 165 ? -41.537 16.211 -0.144 1.00 27.11 165 SER A C 1
ATOM 1271 O O . SER A 1 165 ? -40.327 16.256 0.087 1.00 27.11 165 SER A O 1
ATOM 1273 N N . VAL A 1 166 ? -42.362 17.245 0.017 1.00 30.67 166 VAL A N 1
ATOM 1274 C CA . VAL A 1 166 ? -42.108 18.434 0.850 1.00 30.67 166 VAL A CA 1
ATOM 1275 C C . VAL A 1 166 ? -42.468 18.080 2.324 1.00 30.67 166 VAL A C 1
ATOM 1277 O O . VAL A 1 166 ? -42.946 16.970 2.569 1.00 30.67 166 VAL A O 1
ATOM 1280 N N . PRO A 1 167 ? -42.161 18.901 3.347 1.00 43.94 167 PRO A N 1
ATOM 1281 C CA . PRO A 1 167 ? -41.360 18.492 4.494 1.00 43.94 167 PRO A CA 1
ATOM 1282 C C . PRO A 1 167 ? -42.190 18.364 5.785 1.00 43.94 167 PRO A C 1
ATOM 1284 O O . PRO A 1 167 ? -43.184 19.049 5.988 1.00 43.94 167 PRO A O 1
ATOM 1287 N N . ASN A 1 168 ? -41.748 17.515 6.705 1.00 27.19 168 ASN A N 1
ATOM 1288 C CA . ASN A 1 168 ? -42.190 17.496 8.104 1.00 27.19 168 ASN A CA 1
ATOM 1289 C C . ASN A 1 168 ? -41.171 16.629 8.858 1.00 27.19 168 ASN A C 1
ATOM 1291 O O . ASN A 1 168 ? -40.714 15.631 8.310 1.00 27.19 168 ASN A O 1
ATOM 1295 N N . SER A 1 169 ? -40.735 16.870 10.082 1.00 30.78 169 SER A N 1
ATOM 1296 C CA . SER A 1 169 ? -40.951 17.901 11.091 1.00 30.78 169 SER A CA 1
ATOM 1297 C C . SER A 1 169 ? -39.879 17.617 12.155 1.00 30.78 169 SER A C 1
ATOM 1299 O O . SER A 1 169 ? -39.569 16.452 12.402 1.00 30.78 169 SER A O 1
ATOM 1301 N N . THR A 1 170 ? -39.296 18.670 12.726 1.00 38.44 170 THR A N 1
ATOM 1302 C CA . THR A 1 170 ? -38.701 18.744 14.077 1.00 38.44 170 THR A CA 1
ATOM 1303 C C . THR A 1 170 ? -38.273 17.429 14.752 1.00 38.44 170 THR A C 1
ATOM 1305 O O . THR A 1 170 ? -39.085 16.717 15.342 1.00 38.44 170 THR A O 1
ATOM 1308 N N . VAL A 1 171 ? -36.962 17.193 14.787 1.00 34.84 171 VAL A N 1
ATOM 1309 C CA . VAL A 1 171 ? -36.305 16.512 15.911 1.00 34.84 171 VAL A CA 1
ATOM 1310 C C . VAL A 1 171 ? -35.107 17.368 16.298 1.00 34.84 171 VAL A C 1
ATOM 1312 O O . VAL A 1 171 ? -34.100 17.421 15.591 1.00 34.84 171 VAL A O 1
ATOM 1315 N N . GLU A 1 172 ? -35.307 18.107 17.383 1.00 39.19 172 GLU A N 1
ATOM 1316 C CA . GLU A 1 172 ? -34.332 18.890 18.141 1.00 39.19 172 GLU A CA 1
ATOM 1317 C C . GLU A 1 172 ? -33.251 17.959 18.711 1.00 39.19 172 GLU A C 1
ATOM 1319 O O . GLU A 1 172 ? -33.302 17.568 19.868 1.00 39.19 172 GLU A O 1
ATOM 1324 N N . ASP A 1 173 ? -32.310 17.534 17.871 1.00 44.47 173 ASP A N 1
ATOM 1325 C CA . ASP A 1 173 ? -31.071 16.870 18.310 1.00 44.47 173 ASP A CA 1
ATOM 1326 C C . ASP A 1 173 ? -29.941 17.109 17.289 1.00 44.47 173 ASP A C 1
ATOM 1328 O O . ASP A 1 173 ? -29.111 16.255 16.970 1.00 44.47 173 ASP A O 1
ATOM 1332 N N . GLY A 1 174 ? -29.967 18.298 16.681 1.00 51.22 174 GLY A N 1
ATOM 1333 C CA . GLY A 1 174 ? -28.890 18.807 15.844 1.00 51.22 174 GLY A CA 1
ATOM 1334 C C . GLY A 1 174 ? -27.919 19.637 16.685 1.00 51.22 174 GLY A C 1
ATOM 1335 O O . GLY A 1 174 ? -28.355 20.317 17.616 1.00 51.22 174 GLY A O 1
ATOM 1336 N N . PRO A 1 175 ? -26.612 19.636 16.367 1.00 52.53 175 PRO A N 1
ATOM 1337 C CA . PRO A 1 175 ? -25.718 20.635 16.932 1.00 52.53 175 PRO A CA 1
ATOM 1338 C C . PRO A 1 175 ? -26.287 21.999 16.506 1.00 52.53 175 PRO A C 1
ATOM 1340 O O . PRO A 1 175 ? -26.577 22.182 15.327 1.00 52.53 175 PRO A O 1
ATOM 1343 N N . GLY A 1 176 ? -26.591 22.866 17.480 1.00 57.59 176 GLY A N 1
ATOM 1344 C CA . GLY A 1 176 ? -27.438 24.058 17.308 1.00 57.59 176 GLY A CA 1
ATOM 1345 C C . GLY A 1 176 ? -26.995 25.048 16.221 1.00 57.59 176 GLY A C 1
ATOM 1346 O O . GLY A 1 176 ? -26.020 24.818 15.516 1.00 57.59 176 GLY A O 1
ATOM 1347 N N . ASP A 1 177 ? -27.721 26.163 16.093 1.00 53.62 177 ASP A N 1
ATOM 1348 C CA . ASP A 1 177 ? -27.581 27.173 15.026 1.00 53.62 177 ASP A CA 1
ATOM 1349 C C . ASP A 1 177 ? -26.134 27.388 14.532 1.00 53.62 177 ASP A C 1
ATOM 1351 O O . ASP A 1 177 ? -25.292 27.975 15.217 1.00 53.62 177 ASP A O 1
ATOM 1355 N N . GLY A 1 178 ? -25.833 26.897 13.321 1.00 57.38 178 GLY A N 1
ATOM 1356 C CA . GLY A 1 178 ? -24.504 27.047 12.715 1.00 57.38 178 GLY A CA 1
ATOM 1357 C C . GLY A 1 178 ? -24.048 25.977 11.718 1.00 57.38 178 GLY A C 1
ATOM 1358 O O . GLY A 1 178 ? -22.952 26.122 11.173 1.00 57.38 178 GLY A O 1
ATOM 1359 N N . PHE A 1 179 ? -24.842 24.934 11.452 1.00 65.44 179 PHE A N 1
ATOM 1360 C CA . PHE A 1 179 ? -24.442 23.825 10.576 1.00 65.44 179 PHE A CA 1
ATOM 1361 C C . PHE A 1 179 ? -25.327 23.703 9.342 1.00 65.44 179 PHE A C 1
ATOM 1363 O O . PHE A 1 179 ? -26.552 23.690 9.441 1.00 65.44 179 PHE A O 1
ATOM 1370 N N . THR A 1 180 ? -24.700 23.497 8.182 1.00 76.25 180 THR A N 1
ATOM 1371 C CA . THR A 1 180 ? -25.402 22.990 6.995 1.00 76.25 180 THR A CA 1
ATOM 1372 C C . THR A 1 180 ? -25.191 21.485 6.917 1.00 76.25 180 THR A C 1
ATOM 1374 O O . THR A 1 180 ? -24.068 21.024 6.722 1.00 76.25 180 THR A O 1
ATOM 1377 N N . ILE A 1 181 ? -26.250 20.688 7.080 1.00 78.31 181 ILE A N 1
ATOM 1378 C CA . ILE A 1 181 ? -26.163 19.232 6.911 1.00 78.31 181 ILE A CA 1
ATOM 1379 C C . ILE A 1 181 ? -26.085 18.929 5.412 1.00 78.31 181 ILE A C 1
ATOM 1381 O O . ILE A 1 181 ? -27.057 19.102 4.684 1.00 78.31 181 ILE A O 1
ATOM 1385 N N . LEU A 1 182 ? -24.930 18.448 4.955 1.00 82.75 182 LEU A N 1
ATOM 1386 C CA . LEU A 1 182 ? -24.693 18.077 3.559 1.00 82.75 182 LEU A CA 1
ATOM 1387 C C . LEU A 1 182 ? -25.221 16.676 3.233 1.00 82.75 182 LEU A C 1
ATOM 1389 O O . LEU A 1 182 ? -25.636 16.403 2.111 1.00 82.75 182 LEU A O 1
ATOM 1393 N N . SER A 1 183 ? -25.158 15.757 4.198 1.00 82.88 183 SER A N 1
ATOM 1394 C CA . SER A 1 183 ? -25.622 14.379 4.027 1.00 82.88 183 SER A CA 1
ATOM 1395 C C . SER A 1 183 ? -25.803 13.709 5.382 1.00 82.88 183 SER A C 1
ATOM 1397 O O . SER A 1 183 ? -25.012 13.931 6.291 1.00 82.88 183 SER A O 1
ATOM 1399 N N . ALA A 1 184 ? -26.776 12.810 5.507 1.00 86.25 184 ALA A N 1
ATOM 1400 C CA . ALA A 1 184 ? -26.916 11.939 6.670 1.00 86.25 184 ALA A CA 1
ATOM 1401 C C . ALA A 1 184 ? -27.050 10.481 6.219 1.00 86.25 184 ALA A C 1
ATOM 1403 O O . ALA A 1 184 ? -27.756 10.188 5.255 1.00 86.25 184 ALA A O 1
ATOM 1404 N N . LYS A 1 185 ? -26.365 9.561 6.899 1.00 87.75 185 LYS A N 1
ATOM 1405 C CA . LYS A 1 185 ? -26.433 8.125 6.624 1.00 87.75 185 LYS A CA 1
ATOM 1406 C C . LYS A 1 185 ? -26.527 7.332 7.918 1.00 87.75 185 LYS A C 1
ATOM 1408 O O . LYS A 1 185 ? -25.695 7.491 8.805 1.00 87.75 185 LYS A O 1
ATOM 1413 N N . SER A 1 186 ? -27.494 6.429 7.987 1.00 88.50 186 SER A N 1
ATOM 1414 C CA . SER A 1 186 ? -27.584 5.455 9.072 1.00 88.50 186 SER A CA 1
ATOM 1415 C C . SER A 1 186 ? -26.603 4.303 8.835 1.00 88.50 186 SER A C 1
ATOM 1417 O O . SER A 1 186 ? -26.509 3.759 7.730 1.00 88.50 186 SER A O 1
ATOM 1419 N N . LEU A 1 187 ? -25.839 3.955 9.865 1.00 87.50 187 LEU A N 1
ATOM 1420 C CA . LEU A 1 187 ? -24.921 2.825 9.903 1.00 87.50 187 LEU A CA 1
ATOM 1421 C C . LEU A 1 187 ? -25.664 1.555 10.338 1.00 87.50 187 LEU A C 1
ATOM 1423 O O . LEU A 1 187 ? -26.747 1.599 10.914 1.00 87.50 187 LEU A O 1
ATOM 1427 N N . PHE A 1 188 ? -25.063 0.402 10.050 1.00 70.69 188 PHE A N 1
ATOM 1428 C CA . PHE A 1 188 ? -25.669 -0.922 10.231 1.00 70.69 188 PHE A CA 1
ATOM 1429 C C . PHE A 1 188 ? -25.994 -1.281 11.693 1.00 70.69 188 PHE A C 1
ATOM 1431 O O . PHE A 1 188 ? -26.813 -2.162 11.921 1.00 70.69 188 PHE A O 1
ATOM 1438 N N . LEU A 1 189 ? -25.384 -0.598 12.668 1.00 84.81 189 LEU A N 1
ATOM 1439 C CA . LEU A 1 189 ? -25.643 -0.774 14.104 1.00 84.81 189 LEU A CA 1
ATOM 1440 C C . LEU A 1 189 ? -26.563 0.322 14.676 1.00 84.81 189 LEU A C 1
ATOM 1442 O O . LEU A 1 189 ? -26.623 0.498 15.888 1.00 84.81 189 LEU A O 1
ATOM 1446 N N . GLY A 1 190 ? -27.257 1.078 13.819 1.00 80.81 190 GLY A N 1
ATOM 1447 C CA . GLY A 1 190 ? -28.234 2.088 14.236 1.00 80.81 190 GLY A CA 1
ATOM 1448 C C . GLY A 1 190 ? -27.660 3.477 14.527 1.00 80.81 190 GLY A C 1
ATOM 1449 O O . GLY A 1 190 ? -28.430 4.389 14.811 1.00 80.81 190 GLY A O 1
ATOM 1450 N N . GLN A 1 191 ? -26.343 3.691 14.414 1.00 89.75 191 GLN A N 1
ATOM 1451 C CA . GLN A 1 191 ? -25.772 5.038 14.540 1.00 89.75 191 GLN A CA 1
ATOM 1452 C C . GLN A 1 191 ? -26.110 5.888 13.315 1.00 89.75 191 GLN A C 1
ATOM 1454 O O . GLN A 1 191 ? -26.160 5.388 12.191 1.00 89.75 191 GLN A O 1
ATOM 1459 N N . LYS A 1 192 ? -26.263 7.197 13.507 1.00 85.75 192 LYS A N 1
ATOM 1460 C CA . LYS A 1 192 ? -26.461 8.160 12.421 1.00 85.75 192 LYS A CA 1
ATOM 1461 C C . LYS A 1 192 ? -25.176 8.953 12.210 1.00 85.75 192 LYS A C 1
ATOM 1463 O O . LYS A 1 192 ? -24.686 9.596 13.127 1.00 85.75 192 LYS A O 1
ATOM 1468 N N . LEU A 1 193 ? -24.639 8.912 10.996 1.00 85.12 193 LEU A N 1
ATOM 1469 C CA . LEU A 1 193 ? -23.503 9.728 10.582 1.00 85.12 193 LEU A CA 1
ATOM 1470 C C . LEU A 1 193 ? -24.016 10.922 9.775 1.00 85.12 193 LEU A C 1
ATOM 1472 O O . LEU A 1 193 ? -24.565 10.733 8.690 1.00 85.12 193 LEU A O 1
ATOM 1476 N N . SER A 1 194 ? -23.823 12.138 10.277 1.00 84.12 194 SER A N 1
ATOM 1477 C CA . SER A 1 194 ? -24.107 13.382 9.555 1.00 84.12 194 SER A CA 1
ATOM 1478 C C . SER A 1 194 ? -22.815 14.045 9.092 1.00 84.12 194 SER A C 1
ATOM 1480 O O . SER A 1 194 ? -21.905 14.270 9.885 1.00 84.12 194 SER A O 1
ATOM 1482 N N . LEU A 1 195 ? -22.749 14.382 7.809 1.00 83.25 195 LEU A N 1
ATOM 1483 C CA . LEU A 1 195 ? -21.750 15.281 7.254 1.00 83.25 195 LEU A CA 1
ATOM 1484 C C . LEU A 1 195 ? -22.303 16.702 7.322 1.00 83.25 195 LEU A C 1
ATOM 1486 O O . LEU A 1 195 ? -23.321 16.992 6.693 1.00 83.25 195 LEU A O 1
ATOM 1490 N N . THR A 1 196 ? -21.627 17.571 8.061 1.00 81.56 196 THR A N 1
ATOM 1491 C CA . THR A 1 196 ? -21.996 18.978 8.226 1.00 81.56 196 THR A CA 1
ATOM 1492 C C . THR A 1 196 ? -20.891 19.890 7.715 1.00 81.56 196 THR A C 1
ATOM 1494 O O . THR A 1 196 ? -19.711 19.617 7.930 1.00 81.56 196 THR A O 1
ATOM 1497 N N . GLU A 1 197 ? -21.273 20.984 7.068 1.00 79.56 197 GLU A N 1
ATOM 1498 C CA . GLU A 1 197 ? -20.391 22.098 6.734 1.00 79.56 197 GLU A CA 1
ATOM 1499 C C . GLU A 1 197 ? -20.541 23.200 7.785 1.00 79.56 197 GLU A C 1
ATOM 1501 O O . GLU A 1 197 ? -21.658 23.600 8.126 1.00 79.56 197 GLU A O 1
ATOM 1506 N N . SER A 1 198 ? -19.409 23.666 8.309 1.00 78.06 198 SER A N 1
ATOM 1507 C CA . SER A 1 198 ? -19.328 24.753 9.281 1.00 78.06 198 SER A CA 1
ATOM 1508 C C . SER A 1 198 ? -18.021 25.521 9.112 1.00 78.06 198 SER A C 1
ATOM 1510 O O . SER A 1 198 ? -17.007 24.976 8.671 1.00 78.06 198 SER A O 1
ATOM 1512 N N . GLU A 1 199 ? -18.017 26.782 9.525 1.00 83.31 199 GLU A N 1
ATOM 1513 C CA . GLU A 1 199 ? -16.798 27.583 9.567 1.00 83.31 199 GLU A CA 1
ATOM 1514 C C . GLU A 1 199 ? -15.889 27.134 10.714 1.00 83.31 199 GLU A C 1
ATOM 1516 O O . GLU A 1 199 ? -16.327 26.995 11.856 1.00 83.31 199 GLU A O 1
ATOM 1521 N N . ILE A 1 200 ? -14.596 26.969 10.428 1.00 80.31 200 ILE A N 1
ATOM 1522 C CA . ILE A 1 200 ? -13.607 26.503 11.411 1.00 80.31 200 ILE A CA 1
ATOM 1523 C C . ILE A 1 200 ? -13.483 27.439 12.624 1.00 80.31 200 ILE A C 1
ATOM 1525 O O . ILE A 1 200 ? -13.217 26.987 13.731 1.00 80.31 200 ILE A O 1
ATOM 1529 N N . ASN A 1 201 ? -13.750 28.735 12.444 1.00 79.81 201 ASN A N 1
ATOM 1530 C CA . ASN A 1 201 ? -13.698 29.731 13.517 1.00 79.81 201 ASN A CA 1
ATOM 1531 C C . ASN A 1 201 ? -14.795 29.530 14.574 1.00 79.81 201 ASN A C 1
ATOM 1533 O O . ASN A 1 201 ? -14.653 30.012 15.694 1.00 79.81 201 ASN A O 1
ATOM 1537 N N . LYS A 1 202 ? -15.876 28.815 14.241 1.00 80.75 202 LYS A N 1
ATOM 1538 C CA . LYS A 1 202 ? -16.985 28.536 15.163 1.00 80.75 202 LYS A CA 1
ATOM 1539 C C . LYS A 1 202 ? -16.776 27.256 15.973 1.00 80.75 202 LYS A C 1
ATOM 1541 O O . LYS A 1 202 ? -17.670 26.864 16.710 1.00 80.75 202 LYS A O 1
ATOM 1546 N N . ILE A 1 203 ? -15.608 26.609 15.880 1.00 82.44 203 ILE A N 1
ATOM 1547 C CA . ILE A 1 203 ? -15.33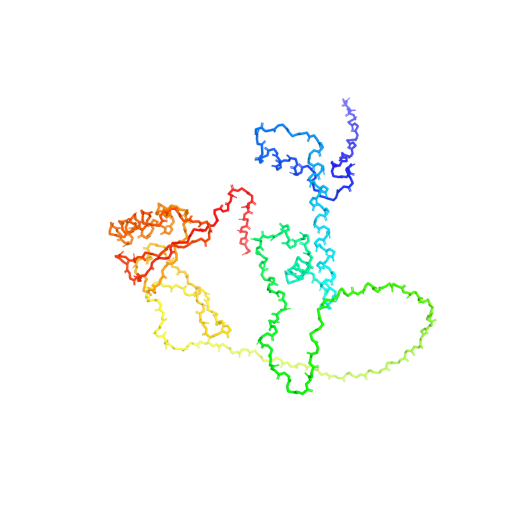2 25.320 16.535 1.00 82.44 203 ILE A CA 1
ATOM 1548 C C . ILE A 1 203 ? -15.555 25.339 18.056 1.00 82.44 203 ILE A C 1
ATOM 1550 O O . ILE A 1 203 ? -16.005 24.348 18.622 1.00 82.44 203 ILE A O 1
ATOM 1554 N N . GLY A 1 204 ? -15.314 26.481 18.707 1.00 78.31 204 GLY A N 1
ATOM 1555 C CA . GLY A 1 204 ? -15.483 26.641 20.153 1.00 78.31 204 GLY A CA 1
ATOM 1556 C C . GLY A 1 204 ? -16.929 26.662 20.640 1.00 78.31 204 GLY A C 1
ATOM 1557 O O . GLY A 1 204 ? -17.185 26.309 21.787 1.00 78.31 204 GLY A O 1
ATOM 1558 N N . THR A 1 205 ? -17.884 27.045 19.790 1.00 82.19 205 THR A N 1
ATOM 1559 C CA . THR A 1 205 ? -19.307 27.145 20.162 1.00 82.19 205 THR A CA 1
ATOM 1560 C C . THR A 1 205 ? -20.075 25.849 19.900 1.00 82.19 205 THR A C 1
ATOM 1562 O O . THR A 1 205 ? -21.269 25.762 20.184 1.00 82.19 205 THR A O 1
ATOM 1565 N N . ILE A 1 206 ? -19.404 24.835 19.348 1.00 81.31 206 ILE A N 1
ATOM 1566 C CA . ILE A 1 206 ? -20.013 23.566 18.961 1.00 81.31 206 ILE A CA 1
ATOM 1567 C C . ILE A 1 206 ? -20.232 22.698 20.203 1.00 81.31 206 ILE A C 1
ATOM 1569 O O . ILE A 1 206 ? -19.280 22.246 20.837 1.00 81.31 206 ILE A O 1
ATOM 1573 N N . LYS A 1 207 ? -21.500 22.426 20.525 1.00 83.06 207 LYS A N 1
ATOM 1574 C CA . LYS A 1 207 ? -21.885 21.500 21.598 1.00 83.06 207 LYS A CA 1
ATOM 1575 C C . LYS A 1 207 ? -21.714 20.055 21.127 1.00 83.06 207 LYS A C 1
ATOM 1577 O O . LYS A 1 207 ? -22.614 19.492 20.511 1.00 83.06 207 LYS A O 1
ATOM 1582 N N . VAL A 1 208 ? -20.549 19.473 21.397 1.00 85.94 208 VAL A N 1
ATOM 1583 C CA . VAL A 1 208 ? -20.221 18.065 21.106 1.00 85.94 208 VAL A CA 1
ATOM 1584 C C . VAL A 1 208 ? -19.495 17.429 22.285 1.00 85.94 208 VAL A C 1
ATOM 1586 O O . VAL A 1 208 ? -18.843 18.105 23.073 1.00 85.94 208 VAL A O 1
ATOM 1589 N N . GLU A 1 209 ? -19.562 16.108 22.413 1.00 87.69 209 GLU A N 1
ATOM 1590 C CA . GLU A 1 209 ? -18.830 15.414 23.479 1.00 87.69 209 GLU A CA 1
ATOM 1591 C C . GLU A 1 209 ? -17.313 15.483 23.279 1.00 87.69 209 GLU A C 1
ATOM 1593 O O . GLU A 1 209 ? -16.564 15.670 24.237 1.00 87.69 209 GLU A O 1
ATOM 1598 N N . GLY A 1 210 ? -16.852 15.380 22.033 1.00 88.62 210 GLY A N 1
ATOM 1599 C CA . GLY A 1 210 ? -15.435 15.396 21.712 1.00 88.62 210 GLY A CA 1
ATOM 1600 C C . GLY A 1 210 ? -15.143 16.004 20.349 1.00 88.62 210 GLY A C 1
ATOM 1601 O O . GLY A 1 210 ? -15.880 15.779 19.389 1.00 88.62 210 GLY A O 1
ATOM 1602 N N . ILE A 1 211 ? -14.042 16.746 20.260 1.00 89.50 211 ILE A N 1
ATOM 1603 C CA . ILE A 1 211 ? -13.489 17.256 19.003 1.00 89.50 211 ILE A CA 1
ATOM 1604 C C . ILE A 1 211 ? -12.224 16.467 18.676 1.00 89.50 211 ILE A C 1
ATOM 1606 O O . ILE A 1 211 ? -11.344 16.311 19.517 1.00 89.50 211 ILE A O 1
ATOM 1610 N N . ILE A 1 212 ? -12.103 15.992 17.439 1.00 90.31 212 ILE A N 1
ATOM 1611 C CA . ILE A 1 212 ? -10.882 15.336 16.967 1.00 90.31 212 ILE A CA 1
ATOM 1612 C C . ILE A 1 212 ? -9.973 16.393 16.337 1.00 90.31 212 ILE A C 1
ATOM 1614 O O . ILE A 1 212 ? -10.372 17.061 15.384 1.00 90.31 212 ILE A O 1
ATOM 1618 N N . ASN A 1 213 ? -8.749 16.516 16.849 1.00 90.44 213 ASN A N 1
ATOM 1619 C CA . ASN A 1 213 ? -7.708 17.404 16.342 1.00 90.44 213 ASN A CA 1
ATOM 1620 C C . ASN A 1 213 ? -6.592 16.590 15.656 1.00 90.44 213 ASN A C 1
ATOM 1622 O O . ASN A 1 213 ? -5.758 15.992 16.343 1.00 90.44 213 ASN A O 1
ATOM 1626 N N . PRO A 1 214 ? -6.549 16.551 14.312 1.00 88.56 214 PRO A N 1
ATOM 1627 C CA . PRO A 1 214 ? -5.431 15.981 13.571 1.00 88.56 214 PRO A CA 1
ATOM 1628 C C . PRO A 1 214 ? -4.171 16.827 13.780 1.00 88.56 214 PRO A C 1
ATOM 1630 O O . PRO A 1 214 ? -4.124 17.983 13.366 1.00 88.56 214 PRO A O 1
ATOM 1633 N N . THR A 1 215 ? -3.139 16.245 14.383 1.00 87.81 215 THR A N 1
ATOM 1634 C CA . THR A 1 215 ? -1.897 16.949 14.717 1.00 87.81 215 THR A CA 1
ATOM 1635 C C . THR A 1 215 ? -0.657 16.116 14.382 1.00 87.81 215 THR A C 1
ATOM 1637 O O . THR A 1 215 ? -0.752 14.967 13.953 1.00 87.81 215 THR A O 1
ATOM 1640 N N . ASN A 1 216 ? 0.519 16.721 14.540 1.00 86.38 216 ASN A N 1
ATOM 1641 C CA . ASN A 1 216 ? 1.820 16.059 14.542 1.00 86.38 216 ASN A CA 1
ATOM 1642 C C . ASN A 1 216 ? 2.158 15.459 15.925 1.00 86.38 216 ASN A C 1
ATOM 1644 O O . ASN A 1 216 ? 1.408 15.618 16.890 1.00 86.38 216 ASN A O 1
ATOM 1648 N N . ALA A 1 217 ? 3.333 14.830 16.025 1.00 86.12 217 ALA A N 1
ATOM 1649 C CA . ALA A 1 217 ? 3.856 14.243 17.261 1.00 86.12 217 ALA A CA 1
ATOM 1650 C C . ALA A 1 217 ? 3.941 15.233 18.438 1.00 86.12 217 ALA A C 1
ATOM 1652 O O . ALA A 1 217 ? 3.892 14.823 19.593 1.00 86.12 217 ALA A O 1
ATOM 1653 N N . GLU A 1 218 ? 4.055 16.532 18.161 1.00 85.38 218 GLU A N 1
ATOM 1654 C CA . GLU A 1 218 ? 4.186 17.553 19.193 1.00 85.38 218 GLU A CA 1
ATOM 1655 C C . GLU A 1 218 ? 2.843 18.109 19.672 1.00 85.38 218 GLU A C 1
ATOM 1657 O O . GLU A 1 218 ? 2.831 18.853 20.640 1.00 85.38 218 GLU A O 1
ATOM 1662 N N . MET A 1 219 ? 1.701 17.779 19.064 1.00 86.94 219 MET A N 1
ATOM 1663 C CA . MET A 1 219 ? 0.447 18.498 19.355 1.00 86.94 219 MET A CA 1
ATOM 1664 C C . MET A 1 219 ? 0.582 20.011 19.075 1.00 86.94 219 MET A C 1
ATOM 1666 O O . MET A 1 219 ? 0.258 20.838 19.927 1.00 86.94 219 MET A O 1
ATOM 1670 N N . ASP A 1 220 ? 1.159 20.387 17.927 1.00 83.38 220 ASP A N 1
ATOM 1671 C CA . ASP A 1 220 ? 1.305 21.798 17.540 1.00 83.38 220 ASP A CA 1
ATOM 1672 C C . ASP A 1 220 ? -0.042 22.403 17.109 1.00 83.38 220 ASP A C 1
ATOM 1674 O O . ASP A 1 220 ? -0.746 21.854 16.262 1.00 83.38 220 ASP A O 1
ATOM 1678 N N . LEU A 1 221 ? -0.396 23.550 17.692 1.00 85.69 221 LEU A N 1
ATOM 1679 C CA . LEU A 1 221 ? -1.676 24.232 17.478 1.00 85.69 221 LEU A CA 1
ATOM 1680 C C . LEU A 1 221 ? -1.577 25.408 16.495 1.00 85.69 221 LEU A C 1
ATOM 1682 O O . LEU A 1 221 ? -2.528 26.160 16.339 1.00 85.69 221 LEU A O 1
ATOM 1686 N N . LYS A 1 222 ? -0.453 25.598 15.802 1.00 80.69 222 LYS A N 1
ATOM 1687 C CA . LYS A 1 222 ? -0.238 26.816 14.997 1.00 80.69 222 LYS A CA 1
ATOM 1688 C C . LYS A 1 222 ? -1.096 26.924 13.736 1.00 80.69 222 LYS A C 1
ATOM 1690 O O . LYS A 1 222 ? -1.400 28.042 13.315 1.00 80.69 222 LYS A O 1
ATOM 1695 N N . ASP A 1 223 ? -1.526 25.799 13.166 1.00 79.38 223 ASP A N 1
ATOM 1696 C CA . ASP A 1 223 ? -2.160 25.752 11.846 1.00 79.38 223 ASP A CA 1
ATOM 1697 C C . ASP A 1 223 ? -3.564 25.131 11.864 1.00 79.38 223 ASP A C 1
ATOM 1699 O O . ASP A 1 223 ? -3.894 24.283 12.695 1.00 79.38 223 ASP A O 1
ATOM 1703 N N . GLY A 1 224 ? -4.393 25.534 10.894 1.00 84.62 224 GLY A N 1
ATOM 1704 C CA . GLY A 1 224 ? -5.685 24.911 10.593 1.00 84.62 224 GLY A CA 1
ATOM 1705 C C . GLY A 1 224 ? -6.608 24.774 11.809 1.00 84.62 224 GLY A C 1
ATOM 1706 O O . GLY A 1 224 ? -7.011 25.770 12.407 1.00 84.62 224 GLY A O 1
ATOM 1707 N N . VAL A 1 225 ? -6.950 23.524 12.148 1.00 85.38 225 VAL A N 1
ATOM 1708 C CA . VAL A 1 225 ? -7.822 23.179 13.286 1.00 85.38 225 VAL A CA 1
ATOM 1709 C C . VAL A 1 225 ? -7.167 23.544 14.616 1.00 85.38 225 VAL A C 1
ATOM 1711 O O . VAL A 1 225 ? -7.846 24.068 15.492 1.00 85.38 225 VAL A O 1
ATOM 1714 N N . GLY A 1 226 ? -5.852 23.352 14.749 1.00 86.69 226 GLY A N 1
ATOM 1715 C CA . GLY A 1 226 ? -5.118 23.715 15.958 1.00 86.69 226 GLY A CA 1
ATOM 1716 C C . GLY A 1 226 ? -5.252 25.201 16.294 1.00 86.69 226 GLY A C 1
ATOM 1717 O O . GLY A 1 226 ? -5.555 25.543 17.433 1.00 86.69 226 GLY A O 1
ATOM 1718 N N . ASN A 1 227 ? -5.137 26.069 15.283 1.00 88.12 227 ASN A N 1
ATOM 1719 C CA . ASN A 1 227 ? -5.193 27.524 15.468 1.00 88.12 227 ASN A CA 1
ATOM 1720 C C . ASN A 1 227 ? -6.588 27.970 15.918 1.00 88.12 227 ASN A C 1
ATOM 1722 O O . ASN A 1 227 ? -6.741 28.827 16.787 1.00 88.12 227 ASN A O 1
ATOM 1726 N N . ALA A 1 228 ? -7.618 27.358 15.331 1.00 87.62 228 ALA A N 1
ATOM 1727 C CA . ALA A 1 228 ? -8.999 27.611 15.710 1.00 87.62 228 ALA A CA 1
ATOM 1728 C C . ALA A 1 228 ? -9.293 27.139 17.143 1.00 87.62 228 ALA A C 1
ATOM 1730 O O . ALA A 1 228 ? -9.984 27.844 17.875 1.00 87.62 228 ALA A O 1
ATOM 1731 N N . LEU A 1 229 ? -8.731 26.000 17.563 1.00 88.69 229 LEU A N 1
ATOM 1732 C CA . LEU A 1 229 ? -8.847 25.502 18.937 1.00 88.69 229 LEU A CA 1
ATOM 1733 C C . LEU A 1 229 ? -8.118 26.399 19.941 1.00 88.69 229 LEU A C 1
ATOM 1735 O O . LEU A 1 229 ? -8.672 26.691 20.994 1.00 88.69 229 LEU A O 1
ATOM 1739 N N . GLU A 1 230 ? -6.920 26.888 19.616 1.00 88.88 230 GLU A N 1
ATOM 1740 C CA . GLU A 1 230 ? -6.191 27.837 20.469 1.00 88.88 230 GLU A CA 1
ATOM 1741 C C . GLU A 1 230 ? -6.968 29.150 20.641 1.00 88.88 230 GLU A C 1
ATOM 1743 O O . GLU A 1 230 ? -7.099 29.658 21.754 1.00 88.88 230 GLU A O 1
ATOM 1748 N N . LYS A 1 231 ? -7.551 29.678 19.558 1.00 88.81 231 LYS A N 1
ATOM 1749 C CA . LYS A 1 231 ? -8.394 30.883 19.617 1.00 88.81 231 LYS A CA 1
ATOM 1750 C C . LYS A 1 231 ? -9.681 30.673 20.408 1.00 88.81 231 LYS A C 1
ATOM 1752 O O . LYS A 1 231 ? -10.123 31.600 21.077 1.00 88.81 231 LYS A O 1
ATOM 1757 N N . ALA A 1 232 ? -10.278 29.488 20.309 1.00 88.94 232 ALA A N 1
ATOM 1758 C CA . ALA A 1 232 ? -11.513 29.152 21.000 1.00 88.94 232 ALA A CA 1
ATOM 1759 C C . ALA A 1 232 ? -11.296 28.882 22.497 1.00 88.94 232 ALA A C 1
ATOM 1761 O O . ALA A 1 232 ? -12.024 29.425 23.319 1.00 88.94 232 ALA A O 1
ATOM 1762 N N . GLY A 1 233 ? -10.298 28.068 22.850 1.00 86.88 233 GLY A N 1
ATOM 1763 C CA . GLY A 1 233 ? -10.017 27.671 24.233 1.00 86.88 233 GLY A CA 1
ATOM 1764 C C . GLY A 1 233 ? -9.129 28.641 25.018 1.00 86.88 233 GLY A C 1
ATOM 1765 O O . GLY A 1 233 ? -9.042 28.558 26.243 1.00 86.88 233 GLY A O 1
ATOM 1766 N N . GLY A 1 234 ? -8.460 29.572 24.336 1.00 88.94 234 GLY A N 1
ATOM 1767 C CA . GLY A 1 234 ? -7.622 30.588 24.966 1.00 88.94 234 GLY A CA 1
ATOM 1768 C C . GLY A 1 234 ? -6.394 30.020 25.690 1.00 88.94 234 GLY A C 1
ATOM 1769 O O . GLY A 1 234 ? -5.883 28.943 25.377 1.00 88.94 234 GLY A O 1
ATOM 1770 N N . ARG A 1 235 ? -5.882 30.784 26.666 1.00 87.69 235 ARG A N 1
ATOM 1771 C CA . ARG A 1 235 ? -4.627 30.458 27.374 1.00 87.69 235 ARG A CA 1
ATOM 1772 C C . ARG A 1 235 ? -4.727 29.195 28.226 1.00 87.69 235 ARG A C 1
ATOM 1774 O O . ARG A 1 235 ? -3.769 28.435 28.263 1.00 87.69 235 ARG A O 1
ATOM 1781 N N . GLU A 1 236 ? -5.876 28.963 28.853 1.00 88.75 236 GLU A N 1
ATOM 1782 C CA . GLU A 1 236 ? -6.109 27.802 29.719 1.00 88.75 236 GLU A CA 1
ATOM 1783 C C . GLU A 1 236 ? -6.001 26.490 28.930 1.00 88.75 236 GLU A C 1
ATOM 1785 O O . GLU A 1 236 ? -5.294 25.566 29.327 1.00 88.75 236 GLU A O 1
ATOM 1790 N N . PHE A 1 237 ? -6.614 26.439 27.743 1.00 90.44 237 PHE A N 1
ATOM 1791 C CA . PHE A 1 237 ? -6.481 25.294 26.847 1.00 90.44 237 PHE A CA 1
ATOM 1792 C C . PHE A 1 237 ? -5.031 25.088 26.381 1.00 90.44 237 PHE A C 1
ATOM 1794 O O . PHE A 1 237 ? -4.525 23.964 26.379 1.00 90.44 237 PHE A O 1
ATOM 1801 N N . LEU A 1 238 ? -4.332 26.171 26.022 1.00 89.31 238 LEU A N 1
ATOM 1802 C CA . LEU A 1 238 ? -2.935 26.102 25.589 1.00 89.31 238 LEU A CA 1
ATOM 1803 C C . LEU A 1 238 ? -2.010 25.570 26.698 1.00 89.31 238 LEU A C 1
ATOM 1805 O O . LEU A 1 238 ? -1.074 24.817 26.414 1.00 89.31 238 LEU A O 1
ATOM 1809 N N . GLU A 1 239 ? -2.250 25.960 27.948 1.00 90.06 239 GLU A N 1
ATOM 1810 C CA . GLU A 1 239 ? -1.523 25.448 29.113 1.00 90.06 239 GLU A CA 1
ATOM 1811 C C . GLU A 1 239 ? -1.820 23.964 29.345 1.00 90.06 239 GLU A C 1
ATOM 1813 O O . GLU A 1 239 ? -0.873 23.180 29.443 1.00 90.06 239 GLU A O 1
ATOM 1818 N N . GLY A 1 240 ? -3.088 23.549 29.272 1.00 89.62 240 GLY A N 1
ATOM 1819 C CA . GLY A 1 240 ? -3.473 22.138 29.381 1.00 89.62 240 GLY A CA 1
ATOM 1820 C C . GLY A 1 240 ? -2.815 21.241 28.323 1.00 89.62 240 GLY A C 1
ATOM 1821 O O . GLY A 1 240 ? -2.320 20.157 28.637 1.00 89.62 240 GLY A O 1
ATOM 1822 N N . VAL A 1 241 ? -2.710 21.702 27.071 1.00 89.81 241 VAL A N 1
ATOM 1823 C CA . VAL A 1 241 ? -2.011 20.952 26.006 1.00 89.81 241 VAL A CA 1
ATOM 1824 C C . VAL A 1 241 ? -0.497 20.894 26.251 1.00 89.81 241 VAL A C 1
ATOM 1826 O O . VAL A 1 241 ? 0.139 19.872 25.978 1.00 89.81 241 VAL A O 1
ATOM 1829 N N . LYS A 1 242 ? 0.107 21.956 26.801 1.00 89.88 242 LYS A N 1
ATOM 1830 C CA . LYS A 1 242 ? 1.534 21.958 27.173 1.00 89.88 242 LYS A CA 1
ATOM 1831 C C . LYS A 1 242 ? 1.824 21.003 28.328 1.00 89.88 242 LYS A C 1
ATOM 1833 O O . LYS A 1 242 ? 2.855 20.330 28.300 1.00 89.88 242 LYS A O 1
ATOM 1838 N N . GLU A 1 243 ? 0.952 20.936 29.327 1.00 90.56 243 GLU A N 1
ATOM 1839 C CA . GLU A 1 243 ? 1.071 19.983 30.434 1.00 90.56 243 GLU A CA 1
ATOM 1840 C C . GLU A 1 243 ? 0.913 18.543 29.953 1.00 90.56 243 GLU A C 1
ATOM 1842 O O . GLU A 1 243 ? 1.745 17.696 30.279 1.00 90.56 243 GLU A O 1
ATOM 1847 N N . LEU A 1 244 ? -0.063 18.286 29.080 1.00 88.75 244 LEU A N 1
ATOM 1848 C CA . LEU A 1 244 ? -0.251 16.979 28.452 1.00 88.75 244 LEU A CA 1
ATOM 1849 C C . LEU A 1 244 ? 0.991 16.538 27.669 1.00 88.75 244 LEU A C 1
ATOM 1851 O O . LEU A 1 244 ? 1.433 15.396 27.799 1.00 88.75 244 LEU A O 1
ATOM 1855 N N . ARG A 1 245 ? 1.612 17.462 26.922 1.00 87.88 245 ARG A N 1
ATOM 1856 C CA . ARG A 1 245 ? 2.878 17.213 26.215 1.00 87.88 245 ARG A CA 1
ATOM 1857 C C . ARG A 1 245 ? 4.012 16.864 27.179 1.00 87.88 245 ARG A C 1
ATOM 1859 O O . ARG A 1 245 ? 4.815 15.988 26.875 1.00 87.88 245 ARG A O 1
ATOM 1866 N N . LYS A 1 246 ? 4.099 17.536 28.330 1.00 88.75 246 LYS A N 1
ATOM 1867 C CA . LYS A 1 246 ? 5.116 17.229 29.351 1.00 88.75 246 LYS A CA 1
ATOM 1868 C C . LYS A 1 246 ? 4.873 15.871 30.013 1.00 88.75 246 LYS A C 1
ATOM 1870 O O . LYS A 1 246 ? 5.841 15.182 30.308 1.00 88.75 246 LYS A O 1
ATOM 1875 N N . ALA A 1 247 ? 3.614 15.497 30.232 1.00 89.38 247 ALA A N 1
ATOM 1876 C CA . ALA A 1 247 ? 3.245 14.254 30.904 1.00 89.38 247 ALA A CA 1
ATOM 1877 C C . ALA A 1 247 ? 3.388 13.015 30.005 1.00 89.38 247 ALA A C 1
ATOM 1879 O O . ALA A 1 247 ? 3.909 11.996 30.450 1.00 89.38 247 ALA A O 1
ATOM 1880 N N . GLN A 1 248 ? 2.926 13.088 28.753 1.00 86.00 248 GLN A N 1
ATOM 1881 C CA . GLN A 1 248 ? 2.910 11.945 27.826 1.00 86.00 248 GLN A CA 1
ATOM 1882 C C . GLN A 1 248 ? 4.091 11.929 26.850 1.00 86.00 248 GLN A C 1
ATOM 1884 O O . GLN A 1 248 ? 4.384 10.890 26.264 1.00 86.00 248 GLN A O 1
ATOM 1889 N N . GLY A 1 249 ? 4.792 13.052 26.689 1.00 85.50 249 GLY A N 1
ATOM 1890 C CA . GLY A 1 249 ? 5.851 13.179 25.696 1.00 85.50 249 GLY A CA 1
ATOM 1891 C C . GLY A 1 249 ? 5.309 13.268 24.261 1.00 85.50 249 GLY A C 1
ATOM 1892 O O . GLY A 1 249 ? 4.132 13.574 24.048 1.00 85.50 249 GLY A O 1
ATOM 1893 N N . PRO A 1 250 ? 6.173 13.072 23.250 1.00 88.38 250 PRO A N 1
ATOM 1894 C CA . PRO A 1 250 ? 5.765 13.112 21.852 1.00 88.38 250 PRO A CA 1
ATOM 1895 C C . PRO A 1 250 ? 4.868 11.919 21.498 1.00 88.38 250 PRO A C 1
ATOM 1897 O O . PRO A 1 250 ? 5.158 10.778 21.849 1.00 88.38 250 PRO A O 1
ATOM 1900 N N . LEU A 1 251 ? 3.804 12.182 20.741 1.00 86.62 251 LEU A N 1
ATOM 1901 C CA . LEU A 1 251 ? 2.879 11.154 20.272 1.00 86.62 251 LEU A CA 1
ATOM 1902 C C . LEU A 1 251 ? 3.517 10.279 19.186 1.00 86.62 251 LEU A C 1
ATOM 1904 O O . LEU A 1 251 ? 4.020 10.790 18.184 1.00 86.62 251 LEU A O 1
ATOM 1908 N N . GLU A 1 252 ? 3.410 8.957 19.314 1.00 86.88 252 GLU A N 1
ATOM 1909 C CA . GLU A 1 252 ? 3.732 8.016 18.234 1.00 86.88 252 GLU A CA 1
ATOM 1910 C C . GLU A 1 252 ? 2.751 8.144 17.057 1.00 86.88 252 GLU A C 1
ATOM 1912 O O . GLU A 1 252 ? 1.635 8.647 17.196 1.00 86.88 252 GLU A O 1
ATOM 1917 N N . VAL A 1 253 ? 3.147 7.692 15.869 1.00 86.88 253 VAL A N 1
ATOM 1918 C CA . VAL A 1 253 ? 2.281 7.736 14.681 1.00 86.88 253 VAL A CA 1
ATOM 1919 C C . VAL A 1 253 ? 1.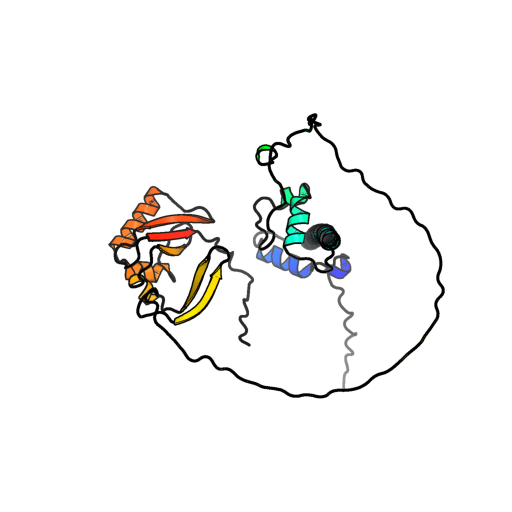052 6.853 14.896 1.00 86.88 253 VAL A C 1
ATOM 1921 O O . VAL A 1 253 ? 1.182 5.702 15.298 1.00 86.88 253 VAL A O 1
ATOM 1924 N N . ALA A 1 254 ? -0.135 7.382 14.583 1.00 85.06 254 ALA A N 1
ATOM 1925 C CA . ALA A 1 254 ? -1.430 6.750 14.852 1.00 85.06 254 ALA A CA 1
ATOM 1926 C C . ALA A 1 254 ? -1.752 6.547 16.347 1.00 85.06 254 ALA A C 1
ATOM 1928 O O . ALA A 1 254 ? -2.672 5.798 16.677 1.00 85.06 254 ALA A O 1
ATOM 1929 N N . SER A 1 255 ? -1.042 7.244 17.240 1.00 87.38 255 SER A N 1
ATOM 1930 C CA . SER A 1 255 ? -1.410 7.358 18.652 1.00 87.38 255 SER A CA 1
ATOM 1931 C C . SER A 1 255 ? -2.255 8.606 18.923 1.00 87.38 255 SER A C 1
ATOM 1933 O O . SER A 1 255 ? -2.420 9.485 18.064 1.00 87.38 255 SER A O 1
ATOM 1935 N N . VAL A 1 256 ? -2.828 8.652 20.126 1.00 91.00 256 VAL A N 1
ATOM 1936 C CA . VAL A 1 256 ? -3.816 9.645 20.534 1.00 91.00 256 VAL A CA 1
ATOM 1937 C C . VAL A 1 256 ? -3.522 10.128 21.950 1.00 91.00 256 VAL A C 1
ATOM 1939 O O . VAL A 1 256 ? -3.252 9.313 22.829 1.00 91.00 256 VAL A O 1
ATOM 1942 N N . ALA A 1 257 ? -3.662 11.433 22.175 1.00 91.31 257 ALA A N 1
ATOM 1943 C CA . ALA A 1 257 ? -3.765 12.038 23.500 1.00 91.31 257 ALA A CA 1
ATOM 1944 C C . ALA A 1 257 ? -5.124 12.718 23.672 1.00 91.31 257 ALA A C 1
ATOM 1946 O O . ALA A 1 257 ? -5.701 13.218 22.707 1.00 91.31 257 ALA A O 1
ATOM 1947 N N . VAL A 1 258 ? -5.632 12.764 24.902 1.00 92.88 258 VAL A N 1
ATOM 1948 C CA . VAL A 1 258 ? -6.909 13.413 25.219 1.00 92.88 258 VAL A CA 1
ATOM 1949 C C . VAL A 1 258 ? -6.662 14.562 26.186 1.00 92.88 258 VAL A C 1
ATOM 1951 O O . VAL A 1 258 ? -6.020 14.374 27.216 1.00 92.88 258 VAL A O 1
ATOM 1954 N N . SER A 1 259 ? -7.180 15.740 25.850 1.00 91.06 259 SER A N 1
ATOM 1955 C CA . SER A 1 259 ? -7.177 16.933 26.696 1.00 91.06 259 SER A CA 1
ATOM 1956 C C . SER A 1 259 ? -8.605 17.377 27.008 1.00 91.06 259 SER A C 1
ATOM 1958 O O . SER A 1 259 ? -9.566 17.007 26.323 1.00 91.06 259 SER A O 1
ATOM 1960 N N . GLN A 1 260 ? -8.754 18.176 28.061 1.00 91.69 260 GLN A N 1
ATOM 1961 C CA . GLN A 1 260 ? -10.007 18.860 28.349 1.00 91.69 260 GLN A CA 1
ATOM 1962 C C . GLN A 1 260 ? -10.185 20.039 27.388 1.00 91.69 260 GLN A C 1
ATOM 1964 O O . GLN A 1 260 ? -9.239 20.773 27.099 1.00 91.69 260 GLN A O 1
ATOM 1969 N N . ALA A 1 261 ? -11.408 20.237 26.905 1.00 87.94 261 ALA A N 1
ATOM 1970 C CA . ALA A 1 261 ? -11.738 21.337 26.008 1.00 87.94 261 ALA A CA 1
ATOM 1971 C C . ALA A 1 261 ? -12.054 22.634 26.786 1.00 87.94 261 ALA A C 1
ATOM 1973 O O . ALA A 1 261 ? -13.143 23.193 26.661 1.00 87.94 261 ALA A O 1
ATOM 1974 N N . SER A 1 262 ? -11.118 23.101 27.621 1.00 87.44 262 SER A N 1
ATOM 1975 C CA . SER A 1 262 ? -11.290 24.332 28.411 1.00 87.44 262 SER A CA 1
ATOM 1976 C C . SER A 1 262 ? -11.609 25.533 27.514 1.00 87.44 262 SER A C 1
ATOM 1978 O O . SER A 1 262 ? -11.015 25.693 26.450 1.00 87.44 262 SER A O 1
ATOM 1980 N N . GLY A 1 263 ? -12.572 26.361 27.926 1.00 82.81 263 GLY A N 1
ATOM 1981 C CA . GLY A 1 263 ? -13.019 27.533 27.160 1.00 82.81 263 GLY A CA 1
ATOM 1982 C C . GLY A 1 263 ? -13.915 27.229 25.950 1.00 82.81 263 GLY A C 1
ATOM 1983 O O . GLY A 1 263 ? -14.254 28.145 25.206 1.00 82.81 263 GLY A O 1
ATOM 1984 N N . MET A 1 264 ? -14.324 25.974 25.742 1.00 88.50 264 MET A N 1
ATOM 1985 C CA . MET A 1 264 ? -15.159 25.554 24.609 1.00 88.50 264 MET A CA 1
ATOM 1986 C C . MET A 1 264 ? -16.447 24.865 25.076 1.00 88.50 264 MET A C 1
ATOM 1988 O O . MET A 1 264 ? -16.553 24.390 26.202 1.00 88.50 264 MET A O 1
ATOM 1992 N N . ALA A 1 265 ? -17.440 24.789 24.188 1.00 85.81 265 ALA A N 1
ATOM 1993 C CA . ALA A 1 265 ? -18.687 24.060 24.425 1.00 85.81 265 ALA A CA 1
ATOM 1994 C C . ALA A 1 265 ? -18.526 22.529 24.333 1.00 85.81 265 ALA A C 1
ATOM 1996 O O . ALA A 1 265 ? -19.439 21.789 24.707 1.00 85.81 265 ALA A O 1
ATOM 1997 N N . ALA A 1 266 ? -17.386 22.055 23.824 1.00 87.12 266 ALA A N 1
ATOM 1998 C CA . ALA A 1 266 ? -17.040 20.642 23.815 1.00 87.12 266 ALA A CA 1
ATOM 1999 C C . ALA A 1 266 ? -16.527 20.173 25.185 1.00 87.12 266 ALA A C 1
ATOM 2001 O O . ALA A 1 266 ? -16.076 20.985 25.986 1.00 87.12 266 ALA A O 1
ATOM 2002 N N . ARG A 1 267 ? -16.560 18.860 25.464 1.00 89.00 267 ARG A N 1
ATOM 2003 C CA . ARG A 1 267 ? -16.002 18.312 26.722 1.00 89.00 267 ARG A CA 1
ATOM 2004 C C . ARG A 1 267 ? -14.533 17.919 26.583 1.00 89.00 267 ARG A C 1
ATOM 2006 O O . ARG A 1 267 ? -13.719 18.262 27.439 1.00 89.00 267 ARG A O 1
ATOM 2013 N N . PHE A 1 268 ? -14.190 17.222 25.501 1.00 92.81 268 PHE A N 1
ATOM 2014 C CA . PHE A 1 268 ? -12.848 16.676 25.289 1.00 92.81 268 PHE A CA 1
ATOM 2015 C C . PHE A 1 268 ? -12.281 17.035 23.917 1.00 92.81 268 PHE A C 1
ATOM 2017 O O . PHE A 1 268 ? -13.019 17.183 22.940 1.00 92.81 268 PHE A O 1
ATOM 2024 N N . ILE A 1 269 ? -10.956 17.114 23.826 1.00 91.19 269 ILE A N 1
ATOM 2025 C CA . ILE A 1 269 ? -10.235 17.173 22.555 1.00 91.19 269 ILE A CA 1
ATOM 2026 C C . ILE A 1 269 ? -9.332 15.956 22.442 1.00 91.19 269 ILE A C 1
ATOM 2028 O O . ILE A 1 269 ? -8.546 15.643 23.331 1.00 91.19 269 ILE A O 1
ATOM 2032 N N . ILE A 1 270 ? -9.459 15.267 21.317 1.00 93.56 270 ILE A N 1
ATOM 2033 C CA . ILE A 1 270 ? -8.718 14.061 20.983 1.00 93.56 270 ILE A CA 1
ATOM 2034 C C . ILE A 1 270 ? -7.645 14.454 19.965 1.00 93.56 270 ILE A C 1
ATOM 2036 O O . ILE A 1 270 ? -7.937 14.661 18.787 1.00 93.56 270 ILE A O 1
ATOM 2040 N N . HIS A 1 271 ? -6.406 14.590 20.424 1.00 91.19 271 HIS A N 1
ATOM 2041 C CA . HIS A 1 271 ? -5.242 14.903 19.603 1.00 91.19 271 HIS A CA 1
ATOM 2042 C C . HIS A 1 271 ? -4.719 13.626 18.952 1.00 91.19 271 HIS A C 1
ATOM 2044 O O . HIS A 1 271 ? -4.126 12.781 19.619 1.00 91.19 271 HIS A O 1
ATOM 2050 N N . CYS A 1 272 ? -4.927 13.484 17.648 1.00 91.06 272 CYS A N 1
ATOM 2051 C CA . CYS A 1 272 ? -4.495 12.308 16.901 1.00 91.06 272 CYS A CA 1
ATOM 2052 C C . CYS A 1 272 ? -3.227 12.637 16.122 1.00 91.06 272 CYS A C 1
ATOM 2054 O O . CYS A 1 272 ? -3.272 13.505 15.244 1.00 91.06 272 CYS A O 1
ATOM 2056 N N . ASN A 1 273 ? -2.128 11.923 16.381 1.00 89.88 273 ASN A N 1
ATOM 2057 C CA . ASN A 1 273 ? -0.948 12.032 15.531 1.00 89.88 273 ASN A CA 1
ATOM 2058 C C . ASN A 1 273 ? -1.205 11.295 14.215 1.00 89.88 273 ASN A C 1
ATOM 2060 O O . ASN A 1 273 ? -1.088 10.067 14.118 1.00 89.88 273 ASN A O 1
ATOM 2064 N N . VAL A 1 274 ? -1.602 12.053 13.199 1.00 81.88 274 VAL A N 1
ATOM 2065 C CA . VAL A 1 274 ? -1.888 11.501 11.879 1.00 81.88 274 VAL A CA 1
ATOM 2066 C C . VAL A 1 274 ? -0.565 11.365 11.128 1.00 81.88 274 VAL A C 1
ATOM 2068 O O . VAL A 1 274 ? 0.210 12.321 11.116 1.00 81.88 274 VAL A O 1
ATOM 2071 N N . PRO A 1 275 ? -0.294 10.221 10.466 1.00 75.50 275 PRO A N 1
ATOM 2072 C CA . PRO A 1 275 ? 0.889 10.078 9.632 1.00 75.50 275 PRO A CA 1
ATOM 2073 C C . PRO A 1 275 ? 0.979 11.261 8.668 1.00 75.50 275 PRO A C 1
ATOM 2075 O O . PRO A 1 275 ? 0.127 11.423 7.786 1.00 75.50 275 PRO A O 1
ATOM 2078 N N . SER A 1 276 ? 1.998 12.102 8.838 1.00 64.06 276 SER A N 1
ATOM 2079 C CA . SER A 1 276 ? 2.292 13.165 7.893 1.00 64.06 276 SER A CA 1
ATOM 2080 C C . SER A 1 276 ? 2.772 12.482 6.622 1.00 64.06 276 SER A C 1
ATOM 2082 O O . SER A 1 276 ? 3.925 12.077 6.480 1.00 64.06 276 SER A O 1
ATOM 2084 N N . GLY A 1 277 ? 1.832 12.256 5.702 1.00 51.88 277 GLY A N 1
ATOM 2085 C CA . GLY A 1 277 ? 2.150 11.761 4.378 1.00 51.88 277 GLY A CA 1
ATOM 2086 C C . GLY A 1 277 ? 3.232 12.668 3.818 1.00 51.88 277 GLY A C 1
ATOM 2087 O O . GLY A 1 277 ? 2.991 13.860 3.641 1.00 51.88 277 GLY A O 1
ATOM 2088 N N . VAL A 1 278 ? 4.427 12.111 3.602 1.00 39.66 278 VAL A N 1
ATOM 2089 C CA . VAL A 1 278 ? 5.538 12.769 2.919 1.00 39.66 278 VAL A CA 1
ATOM 2090 C C . VAL A 1 278 ? 4.949 13.546 1.754 1.00 39.66 278 VAL A C 1
ATOM 2092 O O . VAL A 1 278 ? 4.447 12.970 0.784 1.00 39.66 278 VAL A O 1
ATOM 2095 N N . GLN A 1 279 ? 4.947 14.869 1.875 1.00 44.75 279 GLN A N 1
ATOM 2096 C CA . GLN A 1 279 ? 4.415 15.742 0.855 1.00 44.75 279 GLN A CA 1
ATOM 2097 C C . GLN A 1 279 ? 5.383 15.703 -0.321 1.00 44.75 279 GLN A C 1
ATOM 2099 O O . GLN A 1 279 ? 6.306 16.505 -0.416 1.00 44.75 279 GLN A O 1
ATOM 2104 N N . ARG A 1 280 ? 5.195 14.728 -1.216 1.00 39.69 280 ARG A N 1
ATOM 2105 C CA . ARG A 1 280 ? 5.618 14.777 -2.617 1.00 39.69 280 ARG A CA 1
ATOM 2106 C C . ARG A 1 280 ? 4.947 13.664 -3.419 1.00 39.69 280 ARG A C 1
ATOM 2108 O O . ARG A 1 280 ? 5.232 12.487 -3.257 1.00 39.69 280 ARG A O 1
ATOM 2115 N N . SER A 1 281 ? 4.135 14.106 -4.382 1.00 33.53 281 SER A N 1
ATOM 2116 C CA . SER A 1 281 ? 3.464 13.328 -5.435 1.00 33.53 281 SER A CA 1
ATOM 2117 C C . SER A 1 281 ? 2.047 12.821 -5.146 1.00 33.53 281 SER A C 1
ATOM 2119 O O . SER A 1 281 ? 1.702 11.692 -5.479 1.00 33.53 281 SER A O 1
ATOM 2121 N N . ALA A 1 282 ? 1.163 13.721 -4.729 1.00 33.59 282 ALA A N 1
ATOM 2122 C CA . ALA A 1 282 ? -0.193 13.707 -5.260 1.00 33.59 282 ALA A CA 1
ATOM 2123 C C . ALA A 1 282 ? -0.555 15.136 -5.669 1.00 33.59 282 ALA A C 1
ATOM 2125 O O . ALA A 1 282 ? -0.952 15.957 -4.851 1.00 33.59 282 ALA A O 1
ATOM 2126 N N . ARG A 1 283 ? -0.414 15.448 -6.964 1.00 33.16 283 ARG A N 1
ATOM 2127 C CA . ARG A 1 283 ? -1.328 16.414 -7.577 1.00 33.16 283 ARG A CA 1
ATOM 2128 C C . ARG A 1 283 ? -2.706 15.767 -7.478 1.00 33.16 283 ARG A C 1
ATOM 2130 O O . ARG A 1 283 ? -3.105 15.033 -8.378 1.00 33.16 283 ARG A O 1
ATOM 2137 N N . THR A 1 284 ? -3.403 15.981 -6.372 1.00 35.31 284 THR A N 1
ATOM 2138 C CA . THR A 1 284 ? -4.845 15.786 -6.297 1.00 35.31 284 THR A CA 1
ATOM 2139 C C . THR A 1 284 ? -5.459 16.870 -7.169 1.00 35.31 284 THR A C 1
ATOM 2141 O O . THR A 1 284 ? -5.803 17.959 -6.722 1.00 35.31 284 THR A O 1
ATOM 2144 N N . SER A 1 285 ? -5.545 16.590 -8.470 1.00 34.03 285 SER A N 1
ATOM 2145 C CA . SER A 1 285 ? -6.457 17.310 -9.341 1.00 34.03 285 SER A CA 1
ATOM 2146 C C . SER A 1 285 ? -7.872 16.952 -8.897 1.00 34.03 285 SER A C 1
ATOM 2148 O O . SER A 1 285 ? -8.486 16.025 -9.426 1.00 34.03 285 SER A O 1
ATOM 2150 N N . TRP A 1 286 ? -8.401 17.684 -7.924 1.00 31.44 286 TRP A N 1
ATOM 2151 C CA . TRP A 1 286 ? -9.841 17.838 -7.792 1.00 31.44 286 TRP A CA 1
ATOM 2152 C C . TRP A 1 286 ? -10.298 18.710 -8.960 1.00 31.44 286 TRP A C 1
ATOM 2154 O O . TRP A 1 286 ? -10.481 19.918 -8.849 1.00 31.44 286 TRP A O 1
ATOM 2164 N N . ARG A 1 287 ? -10.407 18.091 -10.140 1.00 32.91 287 ARG A N 1
ATOM 2165 C CA . ARG A 1 287 ? -11.212 18.642 -11.224 1.00 32.91 287 ARG A CA 1
ATOM 2166 C C . ARG A 1 287 ? -12.657 18.475 -10.770 1.00 32.91 287 ARG A C 1
ATOM 2168 O O . ARG A 1 287 ? -13.156 17.351 -10.738 1.00 32.91 287 ARG A O 1
ATOM 2175 N N . ARG A 1 288 ? -13.297 19.586 -10.397 1.00 37.09 288 ARG A N 1
ATOM 2176 C CA . ARG A 1 288 ? -14.759 19.682 -10.408 1.00 37.09 288 ARG A CA 1
ATOM 2177 C C . ARG A 1 288 ? -15.220 19.231 -11.800 1.00 37.09 288 ARG A C 1
ATOM 2179 O O . ARG A 1 288 ? -14.671 19.700 -12.802 1.00 37.09 288 ARG A O 1
ATOM 2186 N N . ARG A 1 289 ? -16.114 18.246 -11.847 1.00 37.62 289 ARG A N 1
ATOM 2187 C CA . ARG A 1 289 ? -17.049 18.156 -12.969 1.00 37.62 289 ARG A CA 1
ATOM 2188 C C . ARG A 1 289 ? -18.140 19.178 -12.727 1.00 37.62 289 ARG A C 1
ATOM 2190 O O . ARG A 1 289 ? -18.442 19.390 -11.531 1.00 37.62 289 ARG A O 1
#

Foldseek 3Di:
DDPPPDDDPDDDQAPCNVLVAPFRLVVQVVVCCVVCVPDDDDSVVSSVVRVVVRVVVVQLCVQLCVQCVVVVHNDRDLLSSLVSQVVDPVSVVVCPPPDRPPNDDDDDDDPVPDDDPPPDDDDDDDDDDDDDDDDDDDDDDDDDDDDDDDDDDDDDDDDDDDDDDDDDDDDPPDFDDFWDFPDWDADPVGDIDTDTDGDLLCQQAGQDQEAEAADAQQLDLVDDNSVSLCVQQDPVQVVQSVVQCVVVPGADEQGWDKTASHNGNYGIYIYGNHPPPPPDDDPPPPPDD